Protein AF-A0A7L6B0I6-F1 (afdb_monomer)

InterPro domains:
  IPR004830 Leucine rich repeat variant [PF01816] (71-96)
  IPR011989 Armadillo-like helical [G3DSA:1.25.10.10] (12-211)
  IPR016024 Armadillo-type fold [SSF48371] (30-156)
  IPR016024 Armadillo-type fold [SSF48371] (142-260)

pLDDT: mean 89.31, std 18.91, range [30.77, 98.81]

Structure (mmCIF, N/CA/C/O backbone):
data_AF-A0A7L6B0I6-F1
#
_entry.id   AF-A0A7L6B0I6-F1
#
loop_
_atom_site.group_PDB
_atom_site.id
_atom_site.type_symbol
_atom_site.label_atom_id
_atom_site.label_alt_id
_atom_site.label_comp_id
_atom_site.label_asym_id
_atom_site.label_entity_id
_atom_site.label_seq_id
_atom_site.pdbx_PDB_ins_code
_atom_site.Cartn_x
_atom_site.Cartn_y
_atom_site.Cartn_z
_atom_site.occupancy
_atom_site.B_iso_or_equiv
_atom_site.auth_seq_id
_atom_site.auth_comp_id
_atom_site.auth_asym_id
_atom_site.auth_atom_id
_atom_site.pdbx_PDB_model_num
ATOM 1 N N . MET A 1 1 ? 55.784 -50.458 -36.461 1.00 37.88 1 MET A N 1
ATOM 2 C CA . MET A 1 1 ? 55.529 -49.708 -35.207 1.00 37.88 1 MET A CA 1
ATOM 3 C C . MET A 1 1 ? 55.253 -48.257 -35.574 1.00 37.88 1 MET A C 1
ATOM 5 O O . MET A 1 1 ? 56.065 -47.703 -36.286 1.00 37.88 1 MET A O 1
ATOM 9 N N . GLY A 1 2 ? 54.169 -47.585 -35.211 1.00 38.38 2 GLY A N 1
ATOM 10 C CA . GLY A 1 2 ? 53.008 -47.947 -34.414 1.00 38.38 2 GLY A CA 1
ATOM 11 C C . GLY A 1 2 ? 51.894 -46.934 -34.705 1.00 38.38 2 GLY A C 1
ATOM 12 O O . GLY A 1 2 ? 52.150 -45.748 -34.886 1.00 38.38 2 GLY A O 1
ATOM 13 N N . LYS A 1 3 ? 50.664 -47.442 -34.793 1.00 38.16 3 LYS A N 1
ATOM 14 C CA . LYS A 1 3 ? 49.425 -46.669 -34.883 1.00 38.16 3 LYS A CA 1
ATOM 15 C C . LYS A 1 3 ? 49.184 -45.928 -33.565 1.00 38.16 3 LYS A C 1
ATOM 17 O O . LYS A 1 3 ? 49.328 -46.543 -32.510 1.00 38.16 3 LYS A O 1
ATOM 22 N N . ARG A 1 4 ? 48.676 -44.696 -33.624 1.00 36.09 4 ARG A N 1
ATOM 23 C CA . ARG A 1 4 ? 47.705 -44.197 -32.639 1.00 36.09 4 ARG A CA 1
ATOM 24 C C . ARG A 1 4 ? 46.578 -43.459 -33.356 1.00 36.09 4 ARG A C 1
ATOM 26 O O . ARG A 1 4 ? 46.774 -42.400 -33.937 1.00 36.09 4 ARG A O 1
ATOM 33 N N . GLN A 1 5 ? 45.429 -44.127 -33.351 1.00 35.56 5 GLN A N 1
ATOM 34 C CA . GLN A 1 5 ? 44.094 -43.583 -33.560 1.00 35.56 5 GLN A CA 1
ATOM 35 C C . GLN A 1 5 ? 43.634 -42.825 -32.310 1.00 35.56 5 GLN A C 1
ATOM 37 O O . GLN A 1 5 ? 44.077 -43.140 -31.204 1.00 35.56 5 GLN A O 1
ATOM 42 N N . GLY A 1 6 ? 42.639 -41.961 -32.512 1.00 32.47 6 GLY A N 1
ATOM 43 C CA . GLY A 1 6 ? 41.739 -41.452 -31.480 1.00 32.47 6 GLY A CA 1
ATOM 44 C C . GLY A 1 6 ? 42.053 -40.006 -31.100 1.00 32.47 6 GLY A C 1
ATOM 45 O O . GLY A 1 6 ? 43.210 -39.665 -30.914 1.00 32.47 6 GLY A O 1
ATOM 46 N N . VAL A 1 7 ? 41.100 -39.095 -30.967 1.00 34.91 7 VAL A N 1
ATOM 47 C CA . VAL A 1 7 ? 39.637 -39.179 -30.937 1.00 34.91 7 VAL A CA 1
ATOM 48 C C . VAL A 1 7 ? 39.153 -37.795 -31.373 1.00 34.91 7 VAL A C 1
ATOM 50 O O . VAL A 1 7 ? 39.783 -36.792 -31.042 1.00 34.91 7 VAL A O 1
ATOM 53 N N . GLY A 1 8 ? 38.088 -37.743 -32.171 1.00 42.72 8 GLY A N 1
ATOM 54 C CA . GLY A 1 8 ? 37.431 -36.482 -32.478 1.00 42.72 8 GLY A CA 1
ATOM 55 C C . GLY A 1 8 ? 36.763 -35.939 -31.225 1.00 42.72 8 GLY A C 1
ATOM 56 O O . GLY A 1 8 ? 35.966 -36.646 -30.623 1.00 42.72 8 GLY A O 1
ATOM 57 N N . ASP A 1 9 ? 37.051 -34.690 -30.885 1.00 32.38 9 ASP A N 1
ATOM 58 C CA . ASP A 1 9 ? 36.141 -33.892 -30.080 1.00 32.38 9 ASP A CA 1
ATOM 59 C C . ASP A 1 9 ? 35.633 -32.761 -30.958 1.00 32.38 9 ASP A C 1
ATOM 61 O O . ASP A 1 9 ? 36.344 -31.819 -31.320 1.00 32.38 9 ASP A O 1
ATOM 65 N N . GLY A 1 10 ? 34.375 -32.927 -31.361 1.00 35.22 10 GLY A N 1
ATOM 66 C CA . GLY A 1 10 ? 33.574 -31.880 -31.951 1.00 35.22 10 GLY A CA 1
ATOM 67 C C . GLY A 1 10 ? 33.401 -30.767 -30.931 1.00 35.22 10 GLY A C 1
ATOM 68 O O . GLY A 1 10 ? 32.434 -30.749 -30.178 1.00 35.22 10 GLY A O 1
ATOM 69 N N . SER A 1 11 ? 34.314 -29.800 -30.960 1.00 37.03 11 SER A N 1
ATOM 70 C CA . SER A 1 11 ? 34.019 -28.433 -30.544 1.00 37.03 11 SER A CA 1
ATOM 71 C C . SER A 1 11 ? 33.071 -27.843 -31.586 1.00 37.03 11 SER A C 1
ATOM 73 O O . SER A 1 11 ? 33.457 -27.104 -32.493 1.00 37.03 11 SER A O 1
ATOM 75 N N . ALA A 1 12 ? 31.812 -28.274 -31.513 1.00 36.66 12 ALA A N 1
ATOM 76 C CA . ALA A 1 12 ? 30.713 -27.588 -32.151 1.00 36.66 12 ALA A CA 1
ATOM 77 C C . ALA A 1 12 ? 30.638 -26.214 -31.488 1.00 36.66 12 ALA A C 1
ATOM 79 O O . ALA A 1 12 ? 30.149 -26.071 -30.368 1.00 36.66 12 ALA A O 1
ATOM 80 N N . ALA A 1 13 ? 31.197 -25.219 -32.174 1.00 38.31 13 ALA A N 1
ATOM 81 C CA . ALA A 1 13 ? 30.956 -23.819 -31.905 1.00 38.31 13 ALA A CA 1
ATOM 82 C C . ALA A 1 13 ? 29.454 -23.638 -31.661 1.00 38.31 13 ALA A C 1
ATOM 84 O O . ALA A 1 13 ? 28.641 -23.885 -32.554 1.00 38.31 13 ALA A O 1
ATOM 85 N N . ALA A 1 14 ? 29.095 -23.274 -30.429 1.00 43.41 14 ALA A N 1
ATOM 86 C CA . ALA A 1 14 ? 27.737 -22.912 -30.077 1.00 43.41 14 ALA A CA 1
ATOM 87 C C . ALA A 1 14 ? 27.341 -21.741 -30.978 1.00 43.41 14 ALA A C 1
ATOM 89 O O . ALA A 1 14 ? 27.812 -20.616 -30.817 1.00 43.41 14 ALA A O 1
ATOM 90 N N . THR A 1 15 ? 26.531 -22.035 -31.986 1.00 44.12 15 THR A N 1
ATOM 91 C CA . THR A 1 15 ? 25.961 -21.059 -32.902 1.00 44.12 15 THR A CA 1
ATOM 92 C C . THR A 1 15 ? 25.130 -20.080 -32.080 1.00 44.12 15 THR A C 1
ATOM 94 O O . THR A 1 15 ? 24.001 -20.384 -31.695 1.00 44.12 15 THR A O 1
ATOM 97 N N . GLY A 1 16 ? 25.698 -18.907 -31.798 1.00 54.03 16 GLY A N 1
ATOM 98 C CA . GLY A 1 16 ? 25.085 -17.806 -31.045 1.00 54.03 16 GLY A CA 1
ATOM 99 C C . GLY A 1 16 ? 23.878 -17.146 -31.725 1.00 54.03 16 GLY A C 1
ATOM 100 O O . GLY A 1 16 ? 23.514 -16.035 -31.361 1.00 54.03 16 GLY A O 1
ATOM 101 N N . ASP A 1 17 ? 23.257 -17.819 -32.694 1.00 62.72 17 ASP A N 1
ATOM 102 C CA . ASP A 1 17 ? 22.136 -17.322 -33.501 1.00 62.72 17 ASP A CA 1
ATOM 103 C C . ASP A 1 17 ? 20.765 -17.829 -32.997 1.00 62.72 17 ASP A C 1
ATOM 105 O O . ASP A 1 17 ? 19.697 -17.446 -33.479 1.00 62.72 17 ASP A O 1
ATOM 109 N N . GLY A 1 18 ? 20.771 -18.691 -31.975 1.00 86.88 18 GLY A N 1
ATOM 110 C CA . GLY A 1 18 ? 19.569 -19.127 -31.267 1.00 86.88 18 GLY A CA 1
ATOM 111 C C . GLY A 1 18 ? 19.069 -18.093 -30.253 1.00 86.88 18 GLY A C 1
ATOM 112 O O . GLY A 1 18 ? 19.819 -17.237 -29.781 1.00 86.88 18 GLY A O 1
ATOM 113 N N . VAL A 1 19 ? 17.796 -18.211 -29.858 1.00 91.75 19 VAL A N 1
ATOM 114 C CA . VAL A 1 19 ? 17.199 -17.377 -28.794 1.00 91.75 19 VAL A CA 1
ATOM 115 C C . VAL A 1 19 ? 18.026 -17.451 -27.503 1.00 91.75 19 VAL A C 1
ATOM 117 O O . VAL A 1 19 ? 18.208 -16.430 -26.846 1.00 91.75 19 VAL A O 1
ATOM 120 N N . ASP A 1 20 ? 18.586 -18.618 -27.180 1.00 93.56 20 ASP A N 1
ATOM 121 C CA . ASP A 1 20 ? 19.416 -18.820 -25.986 1.00 93.56 20 ASP A CA 1
ATOM 122 C C . ASP A 1 20 ? 20.733 -18.033 -26.032 1.00 93.56 20 ASP A C 1
ATOM 124 O O . ASP A 1 20 ? 21.140 -17.461 -25.02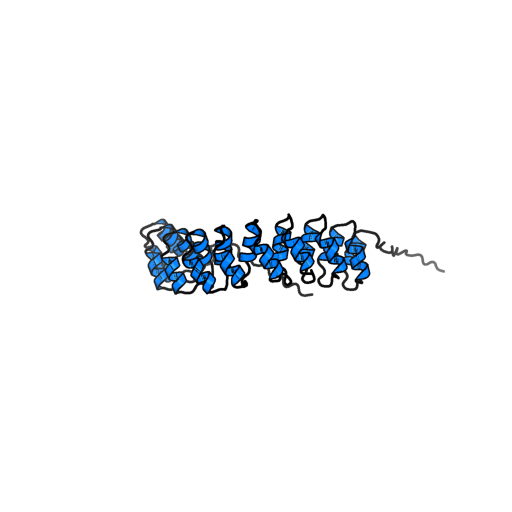2 1.00 93.56 20 ASP A O 1
ATOM 128 N N . GLY A 1 21 ? 21.369 -17.935 -27.205 1.00 94.94 21 GLY A N 1
ATOM 129 C CA . GLY A 1 21 ? 22.591 -17.147 -27.392 1.00 94.94 21 GLY A CA 1
ATOM 130 C C . GLY A 1 21 ? 22.332 -15.650 -27.221 1.00 94.94 21 GLY A C 1
ATOM 131 O O . GLY A 1 21 ? 23.039 -14.972 -26.475 1.00 94.94 21 GLY A O 1
ATOM 132 N N . ARG A 1 22 ? 21.254 -15.143 -27.830 1.00 96.19 22 ARG A N 1
ATOM 133 C CA . ARG A 1 22 ? 20.839 -13.738 -27.675 1.00 96.19 22 ARG A CA 1
ATOM 134 C C . ARG A 1 22 ? 20.376 -13.419 -26.254 1.00 96.19 22 ARG A C 1
ATOM 136 O O . ARG A 1 22 ? 20.644 -12.332 -25.748 1.00 96.19 22 ARG A O 1
ATOM 143 N N . LEU A 1 23 ? 19.739 -14.372 -25.572 1.00 96.62 23 LEU A N 1
ATOM 144 C CA . LEU A 1 23 ? 19.376 -14.241 -24.161 1.00 96.62 23 LEU A CA 1
ATOM 145 C C . LEU A 1 23 ? 20.610 -14.201 -23.253 1.00 96.62 23 LEU A C 1
ATOM 147 O O . LEU A 1 23 ? 20.644 -13.400 -22.318 1.00 96.62 23 LEU A O 1
ATOM 151 N N . ALA A 1 24 ? 21.614 -15.042 -23.514 1.00 96.44 24 ALA A N 1
ATOM 152 C CA . ALA A 1 24 ? 22.882 -15.005 -22.794 1.00 96.44 24 ALA A CA 1
ATOM 153 C C . ALA A 1 24 ? 23.564 -13.641 -22.975 1.00 96.44 24 ALA A C 1
ATOM 155 O O . ALA A 1 24 ? 23.935 -13.015 -21.985 1.00 96.44 24 ALA A O 1
ATOM 156 N N . LEU A 1 25 ? 23.600 -13.127 -24.208 1.00 96.31 25 LEU A N 1
ATOM 157 C CA . LEU A 1 25 ? 24.141 -11.803 -24.518 1.00 96.31 25 LEU A CA 1
ATOM 158 C C . LEU A 1 25 ? 23.374 -10.679 -23.804 1.00 96.31 25 LEU A C 1
ATOM 160 O O . LEU A 1 25 ? 23.981 -9.790 -23.218 1.00 96.31 25 LEU A O 1
ATOM 164 N N . ALA A 1 26 ? 22.040 -10.734 -23.759 1.00 96.50 26 ALA A N 1
ATOM 165 C CA . ALA A 1 26 ? 21.243 -9.753 -23.017 1.00 96.50 26 ALA A CA 1
ATOM 166 C C . ALA A 1 26 ? 21.546 -9.756 -21.504 1.00 96.50 26 ALA A C 1
ATOM 168 O O . ALA A 1 26 ? 21.421 -8.726 -20.842 1.00 96.50 26 ALA A O 1
ATOM 169 N N . ARG A 1 27 ? 21.936 -10.901 -20.936 1.00 96.12 27 ARG A N 1
ATOM 170 C CA . ARG A 1 27 ? 22.235 -11.047 -19.501 1.00 96.12 27 ARG A CA 1
ATOM 171 C C . ARG A 1 27 ? 23.687 -10.758 -19.142 1.00 96.12 27 ARG A C 1
ATOM 173 O O . ARG A 1 27 ? 23.949 -10.456 -17.984 1.00 96.12 27 ARG A O 1
ATOM 180 N N . ASP A 1 28 ? 24.602 -10.840 -20.100 1.00 96.31 28 ASP A N 1
ATOM 181 C CA . ASP A 1 28 ? 26.031 -10.651 -19.868 1.00 96.31 28 ASP A CA 1
ATOM 182 C C . ASP A 1 28 ? 26.350 -9.184 -19.506 1.00 96.31 28 ASP A C 1
ATOM 184 O O . ASP A 1 28 ? 26.075 -8.280 -20.305 1.00 96.31 28 ASP A O 1
ATOM 188 N N . PRO A 1 29 ? 26.906 -8.897 -18.312 1.00 94.88 29 PRO A N 1
ATOM 189 C CA . PRO A 1 29 ? 27.313 -7.552 -17.912 1.00 94.88 29 PRO A CA 1
ATOM 190 C C . PRO A 1 29 ? 28.297 -6.878 -18.878 1.00 94.88 29 PRO A C 1
ATOM 192 O O . PRO A 1 29 ? 28.284 -5.655 -18.974 1.00 94.88 29 PRO A O 1
ATOM 195 N N . ALA A 1 30 ? 29.108 -7.648 -19.611 1.00 95.75 30 ALA A N 1
ATOM 196 C CA . ALA A 1 30 ? 30.091 -7.130 -20.563 1.00 95.75 30 ALA A CA 1
ATOM 197 C C . ALA A 1 30 ? 29.485 -6.702 -21.915 1.00 95.75 30 ALA A C 1
ATOM 199 O O . ALA A 1 30 ? 30.183 -6.115 -22.747 1.00 95.75 30 ALA A O 1
ATOM 200 N N . THR A 1 31 ? 28.199 -6.975 -22.154 1.00 95.94 31 THR A N 1
ATOM 201 C CA . THR A 1 31 ? 27.524 -6.619 -23.406 1.00 95.94 31 THR A CA 1
ATOM 202 C C . THR A 1 31 ? 27.458 -5.112 -23.604 1.00 95.94 31 THR A C 1
ATOM 204 O O . THR A 1 31 ? 27.002 -4.360 -22.744 1.00 95.94 31 THR A O 1
ATOM 207 N N . THR A 1 32 ? 27.874 -4.663 -24.788 1.00 97.12 32 THR A N 1
ATOM 208 C CA . THR A 1 32 ? 27.917 -3.236 -25.113 1.00 97.12 32 THR A CA 1
ATOM 209 C C . THR A 1 32 ? 26.519 -2.616 -25.182 1.00 97.12 32 THR A C 1
ATOM 211 O O . THR A 1 32 ? 25.542 -3.270 -25.553 1.00 97.12 32 THR A O 1
ATOM 214 N N . HIS A 1 33 ? 26.422 -1.310 -24.915 1.00 96.31 33 HIS A N 1
ATOM 215 C CA . HIS A 1 33 ? 25.158 -0.583 -25.048 1.00 96.31 33 HIS A CA 1
ATOM 216 C C . HIS A 1 33 ? 24.555 -0.667 -26.457 1.00 96.31 33 HIS A C 1
ATOM 218 O O . HIS A 1 33 ? 23.337 -0.767 -26.565 1.00 96.31 33 HIS A O 1
ATOM 224 N N . LEU A 1 34 ? 25.375 -0.657 -27.517 1.00 96.75 34 LEU A N 1
ATOM 225 C CA . LEU A 1 34 ? 24.893 -0.801 -28.898 1.00 96.75 34 LEU A CA 1
ATOM 226 C C . LEU A 1 34 ? 24.197 -2.150 -29.095 1.00 96.75 34 LEU A C 1
ATOM 228 O O . LEU A 1 34 ? 23.061 -2.196 -29.550 1.00 96.75 34 LEU A O 1
ATOM 232 N N . THR A 1 35 ? 24.822 -3.232 -28.633 1.00 96.94 35 THR A N 1
ATOM 233 C CA . THR A 1 35 ? 24.223 -4.568 -28.682 1.00 96.94 35 THR A CA 1
ATOM 234 C C . THR A 1 35 ? 22.929 -4.650 -27.866 1.00 96.94 35 THR A C 1
ATOM 236 O O . THR A 1 35 ? 21.965 -5.266 -28.309 1.00 96.94 35 THR A O 1
ATOM 239 N N . LEU A 1 36 ? 22.855 -4.008 -26.694 1.00 97.25 36 LEU A N 1
ATOM 240 C CA . LEU A 1 36 ? 21.613 -3.952 -25.909 1.00 97.25 36 LEU A CA 1
ATOM 241 C C . LEU A 1 36 ? 20.497 -3.172 -26.619 1.00 97.25 36 LEU A C 1
ATOM 243 O O . LEU A 1 36 ? 19.328 -3.527 -26.478 1.00 97.25 36 LEU A O 1
ATOM 247 N N . ILE A 1 37 ? 20.841 -2.121 -27.369 1.00 97.94 37 ILE A N 1
ATOM 248 C CA . ILE A 1 37 ? 19.883 -1.366 -28.188 1.00 97.94 37 ILE A CA 1
ATOM 249 C C . ILE A 1 37 ? 19.325 -2.258 -29.301 1.00 97.94 37 ILE A C 1
ATOM 251 O O . ILE A 1 37 ? 18.110 -2.281 -29.488 1.00 97.94 37 ILE A O 1
ATOM 255 N N . ASP A 1 38 ? 20.170 -3.045 -29.968 1.00 97.19 38 ASP A N 1
ATOM 256 C CA . ASP A 1 38 ? 19.726 -3.986 -31.002 1.00 97.19 38 ASP A CA 1
ATOM 257 C C . ASP A 1 38 ? 18.838 -5.097 -30.411 1.00 97.19 38 ASP A C 1
ATOM 259 O O . ASP A 1 38 ? 17.751 -5.382 -30.918 1.00 97.19 38 ASP A O 1
ATOM 263 N N . LEU A 1 39 ? 19.240 -5.674 -29.272 1.00 97.38 39 LEU A N 1
ATOM 264 C CA . LEU A 1 39 ? 18.475 -6.711 -28.566 1.00 97.38 39 LEU A CA 1
ATOM 265 C C . LEU A 1 39 ? 17.138 -6.202 -28.000 1.00 97.38 39 LEU A C 1
ATOM 267 O O . LEU A 1 39 ? 16.229 -6.996 -27.753 1.00 97.38 39 LEU A O 1
ATOM 271 N N . ALA A 1 40 ? 16.966 -4.890 -27.818 1.00 97.62 40 ALA A N 1
ATOM 272 C CA . ALA A 1 40 ? 15.676 -4.311 -27.441 1.00 97.62 40 ALA A CA 1
ATOM 273 C C . ALA A 1 40 ? 14.615 -4.445 -28.551 1.00 97.62 40 ALA A C 1
ATOM 275 O O . ALA A 1 40 ? 13.424 -4.329 -28.273 1.00 97.62 40 ALA A O 1
ATOM 276 N N . ALA A 1 41 ? 15.020 -4.720 -29.794 1.00 97.50 41 ALA A N 1
ATOM 277 C CA . ALA A 1 41 ? 14.124 -5.014 -30.910 1.00 97.50 41 ALA A CA 1
ATOM 278 C C . ALA A 1 41 ? 13.999 -6.523 -31.206 1.00 97.50 41 ALA A C 1
ATOM 280 O O . ALA A 1 41 ? 13.386 -6.897 -32.207 1.00 97.50 41 ALA A O 1
ATOM 281 N N . ASP A 1 42 ? 14.557 -7.397 -30.357 1.00 97.94 42 ASP A N 1
ATOM 282 C CA . ASP A 1 42 ? 14.577 -8.845 -30.595 1.00 97.94 42 ASP A CA 1
ATOM 283 C C . ASP A 1 42 ? 13.157 -9.424 -30.756 1.00 97.94 42 ASP A C 1
ATOM 285 O O . ASP A 1 42 ? 12.261 -9.064 -29.985 1.00 97.94 42 ASP A O 1
ATOM 289 N N . PRO A 1 43 ? 12.912 -10.362 -31.692 1.00 96.75 43 PRO A N 1
ATOM 290 C CA . PRO A 1 43 ? 11.605 -11.006 -31.836 1.00 96.75 43 PRO A CA 1
ATOM 291 C C . PRO A 1 43 ? 11.110 -11.706 -30.557 1.00 96.75 43 PRO A C 1
ATOM 293 O O . PRO A 1 43 ? 9.906 -11.752 -30.294 1.00 96.75 43 PRO A O 1
ATOM 296 N N . SER A 1 44 ? 12.021 -12.222 -29.729 1.00 97.62 44 SER A N 1
ATOM 297 C CA . SER A 1 44 ? 11.709 -12.915 -28.481 1.00 97.62 44 SER A CA 1
ATOM 298 C C . SER A 1 44 ? 11.462 -11.940 -27.332 1.00 97.62 44 SER A C 1
ATOM 300 O O . SER A 1 44 ? 12.364 -11.236 -26.871 1.00 97.62 44 SER A O 1
ATOM 302 N N . ALA A 1 45 ? 10.251 -11.978 -26.769 1.00 98.12 45 ALA A N 1
ATOM 303 C CA . ALA A 1 45 ? 9.906 -11.205 -25.574 1.00 98.12 45 ALA A CA 1
ATOM 304 C C . ALA A 1 45 ? 10.804 -11.539 -24.369 1.00 98.12 45 ALA A C 1
ATOM 306 O O . ALA A 1 45 ? 11.047 -10.681 -23.524 1.00 98.12 45 ALA A O 1
ATOM 307 N N . VAL A 1 46 ? 11.345 -12.763 -24.295 1.00 98.12 46 VAL A N 1
ATOM 308 C CA . VAL A 1 46 ? 12.254 -13.176 -23.214 1.00 98.12 46 VAL A CA 1
ATOM 309 C C . VAL A 1 46 ? 13.588 -12.429 -23.299 1.00 98.12 46 VAL A C 1
ATOM 311 O O . VAL A 1 46 ? 14.105 -11.997 -22.269 1.00 98.12 46 VAL A O 1
ATOM 314 N N . VAL A 1 47 ? 14.112 -12.224 -24.512 1.00 98.25 47 VAL A N 1
ATOM 315 C CA . VAL A 1 47 ? 15.345 -11.456 -24.750 1.00 98.25 47 VAL A CA 1
ATOM 316 C C . VAL A 1 47 ? 15.106 -9.977 -24.452 1.00 98.25 47 VAL A C 1
ATOM 318 O O . VAL A 1 47 ? 15.833 -9.388 -23.653 1.00 98.25 47 VAL A O 1
ATOM 321 N N . ARG A 1 48 ? 14.023 -9.395 -24.986 1.00 98.62 48 ARG A N 1
ATOM 322 C CA . ARG A 1 48 ? 13.654 -7.994 -24.717 1.00 98.62 48 ARG A CA 1
ATOM 323 C C . ARG A 1 48 ? 13.433 -7.722 -23.228 1.00 98.62 48 ARG A C 1
ATOM 325 O O . ARG A 1 48 ? 13.900 -6.714 -22.700 1.00 98.62 48 ARG A O 1
ATOM 332 N N . LYS A 1 49 ? 12.777 -8.647 -22.517 1.00 98.62 49 LYS A N 1
ATOM 333 C CA . LYS A 1 49 ? 12.613 -8.578 -21.059 1.00 98.62 49 LYS A CA 1
ATOM 334 C C . LYS A 1 49 ? 13.963 -8.615 -20.348 1.00 98.62 49 LYS A C 1
ATOM 336 O O . LYS A 1 49 ? 14.151 -7.845 -19.414 1.00 98.62 49 LYS A O 1
ATOM 341 N N . ALA A 1 50 ? 14.892 -9.473 -20.777 1.00 98.31 50 ALA A N 1
ATOM 342 C CA . ALA A 1 50 ? 16.226 -9.537 -20.186 1.00 98.31 50 A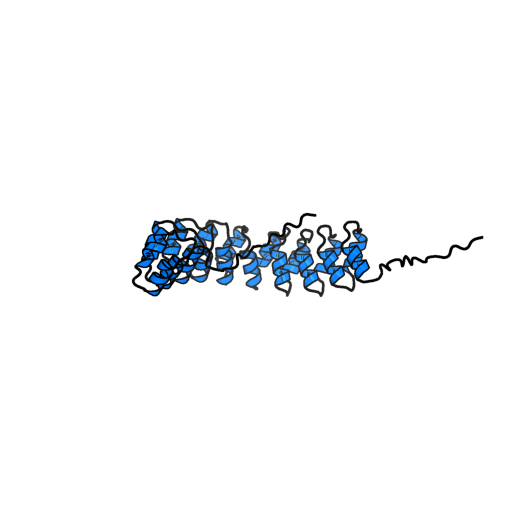LA A CA 1
ATOM 343 C C . ALA A 1 50 ? 1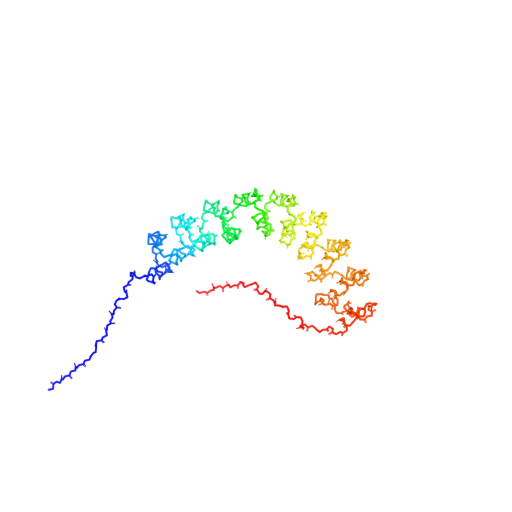6.964 -8.195 -20.314 1.00 98.31 50 ALA A C 1
ATOM 345 O O . ALA A 1 50 ? 17.488 -7.712 -19.314 1.00 98.31 50 ALA A O 1
ATOM 346 N N . VAL A 1 51 ? 16.901 -7.543 -21.483 1.00 98.31 51 VAL A N 1
ATOM 347 C CA . VAL A 1 51 ? 17.419 -6.174 -21.668 1.00 98.31 51 VAL A CA 1
ATOM 348 C C . VAL A 1 51 ? 16.732 -5.194 -20.710 1.00 98.31 51 VAL A C 1
ATOM 350 O O . VAL A 1 51 ? 17.410 -4.460 -19.996 1.00 98.31 51 VAL A O 1
ATOM 353 N N . ALA A 1 52 ? 15.397 -5.216 -20.629 1.00 98.31 52 ALA A N 1
ATOM 354 C CA . ALA A 1 52 ? 14.630 -4.332 -19.747 1.00 98.31 52 ALA A CA 1
ATOM 355 C C . ALA A 1 52 ? 14.939 -4.519 -18.252 1.00 98.31 52 ALA A C 1
ATOM 357 O O . ALA A 1 52 ? 14.791 -3.571 -17.488 1.00 98.31 52 ALA A O 1
ATOM 358 N N . THR A 1 53 ? 15.357 -5.711 -17.816 1.00 98.00 53 THR A N 1
ATOM 359 C CA . THR A 1 53 ? 15.703 -5.976 -16.408 1.00 98.00 53 THR A CA 1
ATOM 360 C C . THR A 1 53 ? 17.090 -5.489 -15.997 1.00 98.00 53 THR A C 1
ATOM 362 O O . THR A 1 53 ? 17.393 -5.472 -14.806 1.00 98.00 53 THR A O 1
ATOM 365 N N . ARG A 1 54 ? 17.940 -5.096 -16.948 1.00 96.94 54 ARG A N 1
ATOM 366 C CA . ARG A 1 54 ? 19.301 -4.657 -16.645 1.00 96.94 54 ARG A CA 1
ATOM 367 C C . ARG A 1 54 ? 19.330 -3.260 -16.038 1.00 96.94 54 ARG A C 1
ATOM 369 O O . ARG A 1 54 ? 18.889 -2.302 -16.668 1.00 96.94 54 ARG A O 1
ATOM 376 N N . THR A 1 55 ? 19.928 -3.107 -14.864 1.00 95.81 55 THR A N 1
ATOM 377 C CA . THR A 1 55 ? 20.048 -1.801 -14.195 1.00 95.81 55 THR A CA 1
ATOM 378 C C . THR A 1 55 ? 20.942 -0.814 -14.949 1.00 95.81 55 THR A C 1
ATOM 380 O O . THR A 1 55 ? 20.799 0.386 -14.765 1.00 95.81 55 THR A O 1
ATOM 383 N N . ASP A 1 56 ? 21.829 -1.287 -15.823 1.00 95.44 56 ASP A N 1
ATOM 384 C CA . ASP A 1 56 ? 22.685 -0.481 -16.704 1.00 95.44 56 ASP A CA 1
ATOM 385 C C . ASP A 1 56 ? 22.122 -0.341 -18.135 1.00 95.44 56 ASP A C 1
ATOM 387 O O . ASP A 1 56 ? 22.818 0.130 -19.038 1.00 95.44 56 ASP A O 1
ATOM 391 N N . ALA A 1 57 ? 20.864 -0.744 -18.375 1.00 96.12 57 ALA A N 1
ATOM 392 C CA . ALA A 1 57 ? 20.239 -0.613 -19.688 1.00 96.12 57 ALA A CA 1
ATOM 393 C C . ALA A 1 57 ? 20.241 0.856 -20.152 1.00 96.12 57 ALA A C 1
ATOM 395 O O . ALA A 1 57 ? 19.743 1.733 -19.437 1.00 96.12 57 ALA A O 1
ATOM 396 N N . PRO A 1 58 ? 20.731 1.152 -21.370 1.00 96.00 58 PRO A N 1
ATOM 397 C CA . PRO A 1 58 ? 20.740 2.516 -21.869 1.00 96.00 58 PRO A CA 1
ATOM 398 C C . PRO A 1 58 ? 19.306 2.995 -22.122 1.00 96.00 58 PRO A C 1
ATOM 400 O O . PRO A 1 58 ? 18.452 2.247 -22.606 1.00 96.00 58 PRO A O 1
ATOM 403 N N . ALA A 1 59 ? 19.038 4.282 -21.885 1.00 95.06 59 ALA A N 1
ATOM 404 C CA . ALA A 1 59 ? 17.707 4.867 -22.086 1.00 95.06 59 ALA A CA 1
ATOM 405 C C . ALA A 1 59 ? 17.157 4.656 -23.514 1.00 95.06 59 ALA A C 1
ATOM 407 O O . ALA A 1 59 ? 15.945 4.533 -23.706 1.00 95.06 59 ALA A O 1
ATOM 408 N N . GLN A 1 60 ? 18.047 4.579 -24.513 1.00 96.75 60 GLN A N 1
ATOM 409 C CA . GLN A 1 60 ? 17.702 4.288 -25.908 1.00 96.75 60 GLN A CA 1
ATOM 410 C C . GLN A 1 60 ? 17.119 2.878 -26.096 1.00 96.75 60 GLN A C 1
ATOM 412 O O . GLN A 1 60 ? 16.205 2.728 -26.900 1.00 96.75 60 GLN A O 1
ATOM 417 N N . ALA A 1 61 ? 17.569 1.888 -25.315 1.00 97.62 61 ALA A N 1
ATOM 418 C CA . ALA A 1 61 ? 17.000 0.540 -25.304 1.00 97.62 61 ALA A CA 1
ATOM 419 C C . ALA A 1 61 ? 15.665 0.496 -24.539 1.00 97.62 61 ALA A C 1
ATOM 421 O O . ALA A 1 61 ? 14.705 -0.111 -25.000 1.00 97.62 61 ALA A O 1
ATOM 422 N N . LEU A 1 62 ? 15.548 1.194 -23.401 1.00 98.25 62 LEU 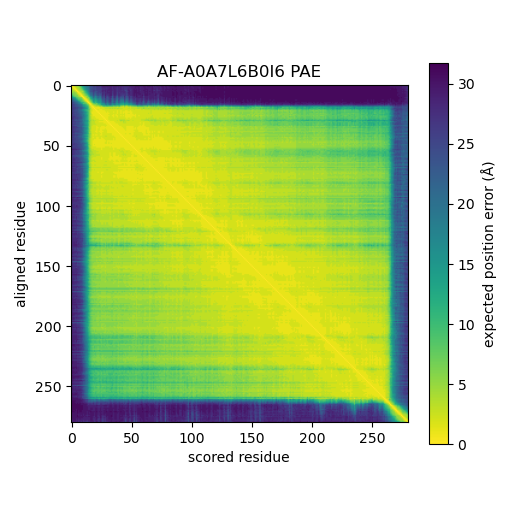A N 1
ATOM 423 C CA . LEU A 1 62 ? 14.322 1.176 -22.582 1.00 98.25 62 LEU A CA 1
ATOM 424 C C . LEU A 1 62 ? 13.134 1.911 -23.231 1.00 98.25 62 LEU A C 1
ATOM 426 O O . LEU A 1 62 ? 11.976 1.552 -23.016 1.00 98.25 62 LEU A O 1
ATOM 430 N N . ARG A 1 63 ? 13.390 2.951 -24.034 1.00 97.94 63 ARG A N 1
ATOM 431 C CA . ARG A 1 63 ? 12.349 3.779 -24.672 1.00 97.94 63 ARG A CA 1
ATOM 432 C C . ARG A 1 63 ? 11.379 3.007 -25.589 1.00 97.94 63 ARG A C 1
ATOM 434 O O . ARG A 1 63 ? 10.172 3.251 -25.459 1.00 97.94 63 ARG A O 1
ATOM 441 N N . PRO A 1 64 ? 11.824 2.150 -26.530 1.00 97.81 64 PRO A N 1
ATOM 442 C CA . PRO A 1 64 ? 10.912 1.312 -27.308 1.00 97.81 64 PRO A CA 1
ATOM 443 C C . PRO A 1 64 ? 10.232 0.247 -26.437 1.00 97.81 64 PRO A C 1
ATOM 445 O O . PRO A 1 64 ? 9.027 0.047 -26.576 1.00 97.81 64 PRO A O 1
ATOM 448 N N . LEU A 1 65 ? 10.946 -0.339 -25.471 1.00 98.50 65 LEU A N 1
ATOM 449 C CA . LEU A 1 65 ? 10.415 -1.376 -24.575 1.00 98.50 65 LEU A CA 1
ATOM 450 C C . LEU A 1 65 ? 9.294 -0.866 -23.650 1.00 98.50 65 LEU A C 1
ATOM 452 O O . LEU A 1 65 ? 8.387 -1.611 -23.295 1.00 98.50 65 LEU A O 1
ATOM 456 N N . ALA A 1 66 ? 9.267 0.429 -23.321 1.00 98.38 66 ALA A N 1
ATOM 457 C CA . ALA A 1 66 ? 8.136 1.053 -22.622 1.00 98.38 66 ALA A CA 1
ATOM 458 C C . ALA A 1 66 ? 6.815 1.032 -23.429 1.00 98.38 66 ALA A C 1
ATOM 460 O O . ALA A 1 66 ? 5.762 1.388 -22.904 1.00 98.38 66 ALA A O 1
ATOM 461 N N . ARG A 1 67 ? 6.859 0.675 -24.719 1.00 98.25 67 ARG A N 1
ATOM 462 C CA . ARG A 1 67 ? 5.698 0.498 -25.610 1.00 98.25 67 ARG A CA 1
ATOM 463 C C . ARG A 1 67 ? 5.577 -0.941 -26.117 1.00 98.25 67 ARG A C 1
ATOM 465 O O . ARG A 1 67 ? 4.859 -1.177 -27.085 1.00 98.25 67 ARG A O 1
ATOM 472 N N . ASP A 1 68 ? 6.301 -1.877 -25.508 1.00 98.62 68 ASP A N 1
ATOM 473 C CA . ASP A 1 68 ? 6.317 -3.267 -25.951 1.00 98.62 68 ASP A CA 1
ATOM 474 C C . ASP A 1 68 ? 4.910 -3.874 -25.944 1.00 98.62 68 ASP A C 1
ATOM 476 O O . ASP A 1 68 ? 4.086 -3.533 -25.096 1.00 98.62 68 ASP A O 1
ATOM 480 N N . HIS A 1 69 ? 4.622 -4.792 -26.861 1.00 97.38 69 HIS A N 1
ATOM 481 C CA . HIS A 1 69 ? 3.336 -5.488 -26.876 1.00 97.38 69 HIS A CA 1
ATOM 482 C C . HIS A 1 69 ? 3.212 -6.476 -25.705 1.00 97.38 69 HIS A C 1
ATOM 484 O O . HIS A 1 69 ? 2.112 -6.677 -25.187 1.00 97.38 69 HIS A O 1
ATOM 490 N N . ASP A 1 70 ? 4.326 -7.050 -25.238 1.00 98.38 70 ASP A N 1
ATOM 491 C CA . ASP A 1 70 ? 4.343 -7.968 -24.104 1.00 98.38 70 ASP A CA 1
ATOM 492 C C . ASP A 1 70 ? 4.295 -7.200 -22.774 1.00 98.38 70 ASP A C 1
ATOM 494 O O . ASP A 1 70 ? 5.159 -6.374 -22.459 1.00 98.38 70 ASP A O 1
ATOM 498 N N . ARG A 1 71 ? 3.282 -7.503 -21.953 1.00 98.44 71 ARG A N 1
ATOM 499 C CA . ARG A 1 71 ? 3.091 -6.844 -20.654 1.00 98.44 71 ARG A CA 1
ATOM 500 C C . ARG A 1 71 ? 4.284 -7.019 -19.709 1.00 98.44 71 ARG A C 1
ATOM 502 O O . ARG A 1 71 ? 4.581 -6.101 -18.956 1.00 98.44 71 ARG A O 1
ATOM 509 N N . HIS A 1 72 ? 4.976 -8.161 -19.738 1.00 98.50 72 HIS A N 1
ATOM 510 C CA . HIS A 1 72 ? 6.079 -8.452 -18.820 1.00 98.50 72 HIS A CA 1
ATOM 511 C C . HIS A 1 72 ? 7.336 -7.673 -19.187 1.00 98.50 72 HIS A C 1
ATOM 513 O O . HIS A 1 72 ? 8.161 -7.399 -18.317 1.00 98.50 72 HIS A O 1
ATOM 519 N N . VAL A 1 73 ? 7.497 -7.333 -20.468 1.00 98.75 73 VAL A N 1
ATOM 520 C CA . VAL A 1 73 ? 8.565 -6.441 -20.923 1.00 98.75 73 VAL A CA 1
ATOM 521 C C . VAL A 1 73 ? 8.287 -5.029 -20.412 1.00 98.75 73 VAL A C 1
ATOM 523 O O . VAL A 1 73 ? 9.152 -4.441 -19.768 1.00 98.75 73 VAL A O 1
ATOM 526 N N . ARG A 1 74 ? 7.061 -4.517 -20.594 1.00 98.81 74 ARG A N 1
ATOM 527 C CA . ARG A 1 74 ? 6.667 -3.199 -20.061 1.00 98.81 74 ARG A CA 1
ATOM 528 C C . ARG A 1 74 ? 6.780 -3.125 -18.537 1.00 98.81 74 ARG A C 1
ATOM 530 O O . ARG A 1 74 ? 7.284 -2.139 -18.008 1.00 98.81 74 ARG A O 1
ATOM 537 N N . GLU A 1 75 ? 6.375 -4.180 -17.835 1.00 98.69 75 GLU A N 1
ATOM 538 C CA . GLU A 1 75 ? 6.520 -4.314 -16.381 1.00 98.69 75 GLU A CA 1
ATOM 539 C C . GLU A 1 75 ? 7.998 -4.310 -15.953 1.00 98.69 75 GLU A C 1
ATOM 541 O O . GLU A 1 75 ? 8.352 -3.662 -14.970 1.00 98.69 75 GLU A O 1
ATOM 546 N N . ALA A 1 76 ? 8.879 -4.989 -16.699 1.00 98.56 76 ALA A N 1
ATOM 547 C CA . ALA A 1 76 ? 10.318 -4.966 -16.439 1.00 98.56 76 ALA A CA 1
ATOM 548 C C . ALA A 1 76 ? 10.907 -3.559 -16.616 1.00 98.56 76 ALA A C 1
ATOM 550 O O . ALA A 1 76 ? 11.659 -3.114 -15.752 1.00 98.56 76 ALA A O 1
ATOM 551 N N . VAL A 1 77 ? 10.504 -2.827 -17.662 1.00 98.69 77 VAL A N 1
ATOM 552 C CA . VAL A 1 77 ? 10.885 -1.415 -17.827 1.00 98.69 77 VAL A CA 1
ATOM 553 C C . VAL A 1 77 ? 10.363 -0.583 -16.656 1.00 98.69 77 VAL A C 1
ATOM 555 O O . VAL A 1 77 ? 11.117 0.183 -16.067 1.00 98.69 77 VAL A O 1
ATOM 558 N N . ALA A 1 78 ? 9.104 -0.758 -16.255 1.00 98.38 78 ALA A N 1
ATOM 559 C CA . ALA A 1 78 ? 8.522 -0.018 -15.138 1.00 98.38 78 ALA A CA 1
ATOM 560 C C . ALA A 1 78 ? 9.250 -0.259 -13.805 1.00 98.38 78 ALA A C 1
ATOM 562 O O . ALA A 1 78 ? 9.307 0.660 -12.999 1.00 98.38 78 ALA A O 1
ATOM 563 N N . ARG A 1 79 ? 9.841 -1.440 -13.571 1.00 98.06 79 ARG A N 1
ATOM 564 C CA . ARG A 1 79 ? 10.645 -1.724 -12.363 1.00 98.06 79 ARG A CA 1
ATOM 565 C C . ARG A 1 79 ? 12.094 -1.251 -12.439 1.00 98.06 79 ARG A C 1
ATOM 567 O O . ARG A 1 79 ? 12.759 -1.193 -11.409 1.00 98.06 79 ARG A O 1
ATOM 574 N N . ASN A 1 80 ? 12.608 -0.977 -13.633 1.00 98.00 80 ASN A N 1
ATOM 575 C CA . ASN A 1 80 ? 14.019 -0.667 -13.819 1.00 98.00 80 ASN A CA 1
ATOM 576 C C . ASN A 1 80 ? 14.359 0.728 -13.245 1.00 98.00 80 ASN A C 1
ATOM 578 O O . ASN A 1 80 ? 13.763 1.712 -13.692 1.00 98.00 80 ASN A O 1
ATOM 582 N N . PRO A 1 81 ? 15.315 0.851 -12.300 1.00 96.69 81 PRO A N 1
ATOM 583 C CA . PRO A 1 81 ? 15.709 2.140 -11.717 1.00 96.69 81 PRO A CA 1
ATOM 584 C C . PRO A 1 81 ? 16.262 3.154 -12.729 1.00 96.69 81 PRO A C 1
ATOM 586 O O . PRO A 1 81 ? 16.202 4.354 -12.487 1.00 96.69 81 PRO A O 1
ATOM 589 N N . SER A 1 82 ? 16.774 2.684 -13.870 1.00 95.94 82 SER A N 1
ATOM 590 C CA . SER A 1 82 ? 17.299 3.518 -14.961 1.00 95.94 82 SER A CA 1
ATOM 591 C C . SER A 1 82 ? 16.218 3.972 -15.949 1.00 95.94 82 SER A C 1
ATOM 593 O O . SER A 1 82 ? 16.508 4.649 -16.941 1.00 95.94 82 SER A O 1
ATOM 595 N N . THR A 1 83 ? 14.951 3.623 -15.706 1.00 98.19 83 THR A N 1
ATOM 596 C CA . THR A 1 83 ? 13.832 4.094 -16.522 1.00 98.19 83 THR A CA 1
ATOM 597 C C . THR A 1 83 ? 13.595 5.579 -16.299 1.00 98.19 83 THR A C 1
ATOM 599 O O . THR A 1 83 ? 13.342 6.040 -15.192 1.00 98.19 83 THR A O 1
ATOM 602 N N . SER A 1 84 ? 13.626 6.340 -17.392 1.00 96.94 84 SER A N 1
ATOM 603 C CA . SER A 1 84 ? 13.390 7.780 -17.345 1.00 96.94 84 SER A CA 1
ATOM 604 C C . SER A 1 84 ? 11.961 8.126 -16.919 1.00 96.94 84 SER A C 1
ATOM 606 O O . SER A 1 84 ? 11.002 7.431 -17.269 1.00 96.94 84 SER A O 1
ATOM 608 N N . VAL A 1 85 ? 11.804 9.287 -16.280 1.00 97.12 85 VAL A N 1
ATOM 609 C CA . VAL A 1 85 ? 10.498 9.864 -15.913 1.00 97.12 85 VAL A CA 1
ATOM 610 C C . VAL A 1 85 ? 9.545 9.913 -17.113 1.00 97.12 85 VAL A C 1
ATOM 612 O O . VAL A 1 85 ? 8.380 9.545 -17.004 1.00 97.12 85 VAL A O 1
ATOM 615 N N . GLY A 1 86 ? 10.036 10.264 -18.308 1.00 97.62 86 GLY A N 1
ATOM 616 C CA . GLY A 1 86 ? 9.216 10.285 -19.526 1.00 97.62 86 GLY A CA 1
ATOM 617 C C . GLY A 1 86 ? 8.660 8.913 -19.944 1.00 97.62 86 GLY A C 1
ATOM 618 O O . GLY A 1 86 ? 7.575 8.837 -20.527 1.00 97.62 86 GLY A O 1
ATOM 619 N N . ASN A 1 87 ? 9.370 7.822 -19.644 1.00 98.12 87 ASN A N 1
ATOM 620 C CA . ASN A 1 87 ? 8.855 6.466 -19.834 1.00 98.12 87 ASN A CA 1
ATOM 621 C C . ASN A 1 87 ? 7.883 6.082 -18.707 1.00 98.12 87 ASN A C 1
ATOM 623 O O . ASN A 1 87 ? 6.834 5.508 -19.001 1.00 98.12 87 ASN A O 1
ATOM 627 N N . LEU A 1 88 ? 8.162 6.461 -17.455 1.00 98.31 88 LEU A N 1
ATOM 628 C CA . LEU A 1 88 ? 7.245 6.239 -16.329 1.00 98.31 88 LEU A CA 1
ATOM 629 C C . LEU A 1 88 ? 5.907 6.967 -16.520 1.00 98.31 88 LEU A C 1
ATOM 631 O O . LEU A 1 88 ? 4.862 6.351 -16.351 1.00 98.31 88 LEU A O 1
ATOM 635 N N . LEU A 1 89 ? 5.900 8.215 -17.001 1.00 97.88 89 LEU A N 1
ATOM 636 C CA . LEU A 1 89 ? 4.680 8.973 -17.331 1.00 97.88 89 LEU A CA 1
ATOM 637 C C . LEU A 1 89 ? 3.811 8.309 -18.410 1.00 97.88 89 LEU A C 1
ATOM 639 O O . LEU A 1 89 ? 2.611 8.576 -18.504 1.00 97.88 89 LEU A O 1
ATOM 643 N N . ARG A 1 90 ? 4.403 7.449 -19.244 1.00 97.25 90 ARG A N 1
ATOM 644 C CA . ARG A 1 90 ? 3.652 6.595 -20.170 1.00 97.25 90 ARG A CA 1
ATOM 645 C C . ARG A 1 90 ? 3.127 5.355 -19.460 1.00 97.25 90 ARG A C 1
ATOM 647 O O . ARG A 1 90 ? 1.942 5.062 -19.569 1.00 97.25 90 ARG A O 1
ATOM 654 N N . LEU A 1 91 ? 3.999 4.646 -18.753 1.00 98.00 91 LEU A N 1
ATOM 655 C CA . LEU A 1 91 ? 3.686 3.369 -18.107 1.00 98.00 91 LEU A CA 1
ATOM 656 C C . LEU A 1 91 ? 2.705 3.524 -16.934 1.00 98.00 91 LEU A C 1
ATOM 658 O O . LEU A 1 91 ? 1.946 2.609 -16.638 1.00 98.00 91 LEU A O 1
ATOM 662 N N . VAL A 1 92 ? 2.634 4.697 -16.306 1.00 97.19 92 VAL A N 1
ATOM 663 C CA . VAL A 1 92 ? 1.645 4.991 -15.259 1.00 97.19 92 VAL A CA 1
ATOM 664 C C . VAL A 1 92 ? 0.211 4.957 -15.806 1.00 97.19 92 VAL A C 1
ATOM 666 O O . VAL A 1 92 ? -0.735 4.711 -15.065 1.00 97.19 92 VAL A O 1
ATOM 669 N N . LYS A 1 93 ? 0.050 5.145 -17.123 1.00 95.12 93 LYS A N 1
ATOM 670 C CA . LYS A 1 93 ? -1.221 5.069 -17.857 1.00 95.12 93 LYS A CA 1
ATOM 671 C C . LYS A 1 93 ? -1.398 3.730 -18.584 1.00 95.12 93 LYS A C 1
ATOM 673 O O . LYS A 1 93 ? -2.272 3.624 -19.442 1.00 95.12 93 LYS A O 1
ATOM 678 N N . ASP A 1 94 ? -0.556 2.733 -18.301 1.00 97.31 94 ASP A N 1
ATOM 679 C CA . ASP A 1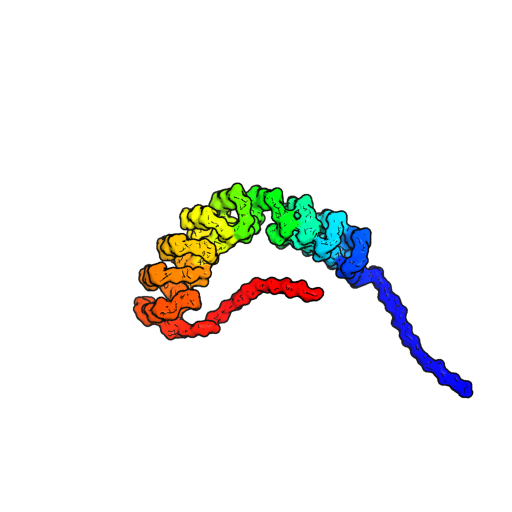 94 ? -0.643 1.419 -18.941 1.00 97.31 94 ASP A CA 1
ATOM 680 C C . ASP A 1 94 ? -1.988 0.753 -18.642 1.00 97.31 94 ASP A C 1
ATOM 682 O O . ASP A 1 94 ? -2.547 0.925 -17.559 1.00 97.31 94 ASP A O 1
ATOM 686 N N . ALA A 1 95 ? -2.498 -0.037 -19.587 1.00 94.00 95 ALA A N 1
ATOM 687 C CA . ALA A 1 95 ? -3.740 -0.780 -19.403 1.00 94.00 95 ALA A CA 1
ATOM 688 C C . ALA A 1 95 ? -3.606 -1.864 -18.317 1.00 94.00 95 ALA A C 1
ATOM 690 O O . ALA A 1 95 ? -4.569 -2.139 -17.597 1.00 94.00 95 ALA A O 1
ATOM 691 N N . ASP A 1 96 ? -2.413 -2.445 -18.156 1.00 95.56 96 ASP A N 1
ATOM 692 C CA . ASP A 1 96 ? -2.165 -3.513 -17.193 1.00 95.56 96 ASP A CA 1
ATOM 693 C C . ASP A 1 96 ? -1.841 -2.967 -15.793 1.00 95.56 96 ASP A C 1
ATOM 695 O O . ASP A 1 96 ? -0.941 -2.146 -15.595 1.00 95.56 96 ASP A O 1
ATOM 699 N N . ARG A 1 97 ? -2.571 -3.461 -14.787 1.00 91.94 97 ARG A N 1
ATOM 700 C CA . ARG A 1 97 ? -2.422 -3.024 -13.391 1.00 91.94 97 ARG A CA 1
ATOM 701 C C . ARG A 1 97 ? -1.051 -3.342 -12.788 1.00 91.94 97 ARG A C 1
ATOM 703 O O . ARG A 1 97 ? -0.592 -2.594 -11.931 1.00 91.94 97 ARG A O 1
ATOM 710 N N . TRP A 1 98 ? -0.388 -4.419 -13.212 1.00 94.31 98 TRP A N 1
ATOM 711 C CA . TRP A 1 98 ? 0.927 -4.802 -12.689 1.00 94.31 98 TRP A CA 1
ATOM 712 C C . TRP A 1 98 ? 2.029 -3.879 -13.198 1.00 94.31 98 TRP A C 1
ATOM 714 O O . TRP A 1 98 ? 2.967 -3.582 -12.459 1.00 94.31 98 TRP A O 1
ATOM 724 N N . VAL A 1 99 ? 1.876 -3.358 -14.418 1.00 97.75 99 VAL A N 1
ATOM 725 C CA . VAL A 1 99 ? 2.757 -2.315 -14.956 1.00 97.75 99 VAL A CA 1
ATOM 726 C C . VAL A 1 99 ? 2.584 -1.023 -14.158 1.00 97.75 99 VAL A C 1
ATOM 728 O O . VAL A 1 99 ? 3.575 -0.459 -13.700 1.00 97.75 99 VAL A O 1
ATOM 731 N N . ARG A 1 100 ? 1.338 -0.592 -13.906 1.00 95.50 100 ARG A N 1
ATOM 732 C CA . ARG A 1 100 ? 1.061 0.596 -13.074 1.00 95.50 100 ARG A CA 1
ATOM 733 C C . ARG A 1 100 ? 1.624 0.453 -11.653 1.00 95.50 100 ARG A C 1
ATOM 735 O O . ARG A 1 100 ? 2.219 1.393 -11.134 1.00 95.50 100 ARG A O 1
ATOM 742 N N . TRP A 1 101 ? 1.507 -0.735 -11.056 1.00 93.31 101 TRP A N 1
ATOM 743 C CA . TRP A 1 101 ? 2.098 -1.045 -9.749 1.00 93.31 101 TRP A CA 1
ATOM 744 C C . TRP A 1 101 ? 3.626 -0.966 -9.749 1.00 93.31 101 TRP A C 1
ATOM 746 O O . TRP A 1 101 ? 4.216 -0.384 -8.842 1.00 93.31 101 TRP A O 1
ATOM 756 N N . ALA A 1 102 ? 4.270 -1.490 -10.792 1.00 96.38 102 ALA A N 1
ATOM 757 C CA . ALA A 1 102 ? 5.715 -1.390 -10.948 1.00 96.38 102 ALA A CA 1
ATOM 758 C C . ALA A 1 102 ? 6.198 0.067 -11.051 1.00 96.38 102 ALA A C 1
ATOM 760 O O . ALA A 1 102 ? 7.243 0.382 -10.489 1.00 96.38 102 ALA A O 1
ATOM 761 N N . VAL A 1 103 ? 5.431 0.957 -11.699 1.00 96.75 103 VAL A N 1
ATOM 762 C CA . VAL A 1 103 ? 5.754 2.394 -11.750 1.00 96.75 103 VAL A CA 1
ATOM 763 C C . VAL A 1 103 ? 5.708 3.028 -10.362 1.00 96.75 103 VAL A C 1
ATOM 765 O O . VAL A 1 103 ? 6.638 3.743 -10.003 1.00 96.75 103 VAL A O 1
ATOM 768 N N . ALA A 1 104 ? 4.665 2.749 -9.574 1.00 92.56 104 ALA A N 1
ATOM 769 C CA . ALA A 1 104 ? 4.507 3.315 -8.233 1.00 92.56 104 ALA A CA 1
ATOM 770 C C . ALA A 1 104 ? 5.682 2.966 -7.300 1.00 92.56 104 ALA A C 1
ATOM 772 O O . ALA A 1 104 ? 6.097 3.793 -6.495 1.00 92.56 104 ALA A O 1
ATOM 773 N N . GLY A 1 105 ? 6.240 1.758 -7.439 1.00 92.00 105 GLY A N 1
ATOM 774 C CA . GLY A 1 105 ? 7.399 1.299 -6.668 1.00 92.00 105 GLY A CA 1
ATOM 775 C C . GLY A 1 105 ? 8.768 1.648 -7.265 1.00 92.00 105 GLY A C 1
ATOM 776 O O . GLY A 1 105 ? 9.782 1.208 -6.723 1.00 92.00 105 GLY A O 1
ATOM 777 N N . ASN A 1 106 ? 8.833 2.371 -8.387 1.00 95.38 106 ASN A N 1
ATOM 778 C CA . ASN A 1 106 ? 10.103 2.703 -9.030 1.00 95.38 106 ASN A CA 1
ATOM 779 C C . ASN A 1 106 ? 10.817 3.855 -8.286 1.00 95.38 106 ASN A C 1
ATOM 781 O O . ASN A 1 106 ? 10.184 4.881 -8.043 1.00 95.38 106 ASN A O 1
ATOM 785 N N . PRO A 1 107 ? 12.130 3.763 -7.989 1.00 92.69 107 PRO A N 1
ATOM 786 C CA . PRO A 1 107 ? 12.883 4.853 -7.352 1.00 92.69 107 PRO A CA 1
ATOM 787 C C . PRO A 1 107 ? 12.900 6.178 -8.133 1.00 92.69 107 PRO A C 1
ATOM 789 O O . PRO A 1 107 ? 13.043 7.239 -7.536 1.00 92.69 107 PRO A O 1
ATOM 792 N N . ALA A 1 108 ? 12.755 6.127 -9.458 1.00 93.56 108 ALA A N 1
ATOM 793 C CA . ALA A 1 108 ? 12.650 7.290 -10.336 1.00 93.56 108 ALA A CA 1
ATOM 794 C C . ALA A 1 108 ? 11.205 7.812 -10.482 1.00 93.56 108 ALA A C 1
ATOM 796 O O . ALA A 1 108 ? 10.967 8.742 -11.253 1.00 93.56 108 ALA A O 1
ATOM 797 N N . CYS A 1 109 ? 10.230 7.225 -9.774 1.00 94.50 109 CYS A N 1
ATOM 798 C CA . CYS A 1 109 ? 8.888 7.784 -9.652 1.00 94.50 109 CYS A CA 1
ATOM 799 C C . CYS A 1 109 ? 8.985 9.089 -8.859 1.00 94.50 109 CYS A C 1
ATOM 801 O O . CYS A 1 109 ? 9.144 9.082 -7.638 1.00 94.50 109 CYS A O 1
ATOM 803 N N . ASP A 1 110 ? 8.946 10.211 -9.565 1.00 94.31 110 ASP A N 1
ATOM 804 C CA . ASP A 1 110 ? 9.036 11.543 -8.982 1.00 94.31 110 ASP A CA 1
ATOM 805 C C . ASP A 1 110 ? 7.647 12.151 -8.736 1.00 94.31 110 ASP A C 1
ATOM 807 O O . ASP A 1 110 ? 6.604 11.550 -9.020 1.00 94.31 110 ASP A O 1
ATOM 811 N N . GLU A 1 111 ? 7.633 13.376 -8.214 1.00 93.44 111 GLU A N 1
ATOM 812 C CA . GLU A 1 111 ? 6.402 14.120 -7.946 1.00 93.44 111 GLU A CA 1
ATOM 813 C C . GLU A 1 111 ? 5.543 14.291 -9.214 1.00 93.44 111 GLU A C 1
ATOM 815 O O . GLU A 1 111 ? 4.314 14.268 -9.149 1.00 93.44 111 GLU A O 1
ATOM 820 N N . SER A 1 112 ? 6.160 14.423 -10.395 1.00 95.06 112 SER A N 1
ATOM 821 C CA . SER A 1 112 ? 5.423 14.597 -11.651 1.00 95.06 112 SER A CA 1
ATOM 822 C C . SER A 1 112 ? 4.606 13.352 -12.007 1.00 95.06 112 SER A C 1
ATOM 824 O O . SER A 1 112 ? 3.443 13.470 -12.404 1.00 95.06 112 SER A O 1
ATOM 826 N N . VAL A 1 113 ? 5.173 12.159 -11.797 1.00 96.81 113 VAL A N 1
ATOM 827 C CA . VAL A 1 113 ? 4.474 10.882 -11.984 1.00 96.81 113 VAL A CA 1
ATOM 828 C C . VAL A 1 113 ? 3.404 10.704 -10.910 1.00 96.81 113 VAL A C 1
ATOM 830 O O . VAL A 1 113 ? 2.260 10.384 -11.244 1.00 96.81 113 VAL A O 1
ATOM 833 N N . ARG A 1 114 ? 3.730 10.979 -9.640 1.00 96.25 114 ARG A N 1
ATOM 834 C CA . ARG A 1 114 ? 2.775 10.895 -8.522 1.00 96.25 114 ARG A CA 1
ATOM 835 C C . ARG A 1 114 ? 1.569 11.814 -8.708 1.00 96.25 114 ARG A C 1
ATOM 837 O O . ARG A 1 114 ? 0.442 11.397 -8.453 1.00 96.25 114 ARG A O 1
ATOM 844 N N . ARG A 1 115 ? 1.762 13.025 -9.235 1.00 96.25 115 ARG A N 1
ATOM 845 C CA . ARG A 1 115 ? 0.662 13.953 -9.541 1.00 96.25 115 ARG A CA 1
ATOM 846 C C . ARG A 1 115 ? -0.300 13.375 -10.580 1.00 96.25 115 ARG A C 1
ATOM 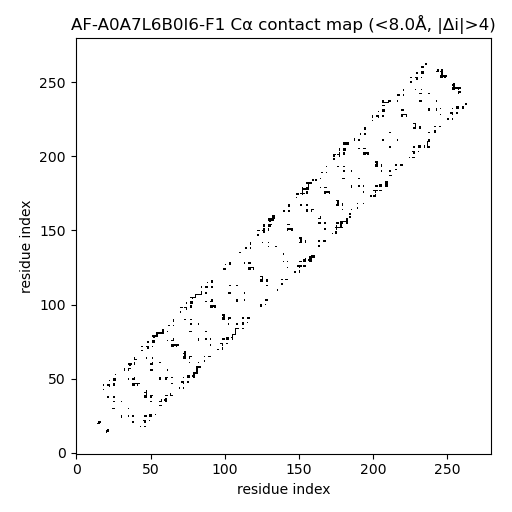848 O O . ARG A 1 115 ? -1.511 13.424 -10.384 1.00 96.25 115 ARG A O 1
ATOM 855 N N . VAL A 1 116 ? 0.228 12.744 -11.634 1.00 96.50 116 VAL A N 1
ATOM 856 C CA . VAL A 1 116 ? -0.599 12.034 -12.626 1.00 96.50 116 VAL A CA 1
ATOM 857 C C . VAL A 1 116 ? -1.370 10.881 -11.983 1.00 96.50 116 VAL A C 1
ATOM 859 O O . VAL A 1 116 ? -2.526 10.660 -12.339 1.00 96.50 116 VAL A O 1
ATOM 862 N N . MET A 1 117 ? -0.765 10.160 -11.033 1.00 96.50 117 MET A N 1
ATOM 863 C CA . MET A 1 117 ? -1.463 9.108 -10.289 1.00 96.50 117 MET A CA 1
ATOM 864 C C . MET A 1 117 ? -2.613 9.675 -9.457 1.00 96.50 117 MET A C 1
ATOM 866 O O . MET A 1 117 ? -3.711 9.132 -9.518 1.00 96.50 117 MET A O 1
ATOM 870 N N . ALA A 1 118 ? -2.382 10.774 -8.731 1.00 96.56 118 ALA A N 1
ATOM 871 C CA . ALA A 1 118 ? -3.366 11.418 -7.859 1.00 96.56 118 ALA A CA 1
ATOM 872 C C . ALA A 1 118 ? -4.585 11.968 -8.618 1.00 96.56 118 ALA A C 1
ATOM 874 O O . ALA A 1 118 ? -5.693 11.993 -8.089 1.00 96.56 118 ALA A O 1
ATOM 875 N N . GLU A 1 119 ? -4.386 12.417 -9.857 1.00 95.38 119 GLU A N 1
ATOM 876 C CA . GLU A 1 119 ? -5.430 13.003 -10.712 1.00 95.38 119 GLU A CA 1
ATOM 877 C C . GLU A 1 119 ? -6.138 11.970 -11.592 1.00 95.38 119 GLU A C 1
ATOM 879 O O . GLU A 1 119 ? -7.089 12.292 -12.308 1.00 95.38 119 GLU A O 1
ATOM 884 N N . ALA A 1 120 ? -5.688 10.717 -11.558 1.00 94.44 120 ALA A N 1
ATOM 885 C CA . ALA A 1 120 ? -6.249 9.682 -12.400 1.00 94.44 120 ALA A CA 1
ATOM 886 C C . ALA A 1 120 ? -7.708 9.389 -12.021 1.00 94.44 120 ALA A C 1
ATOM 888 O O . ALA A 1 120 ? -8.019 9.261 -10.836 1.00 94.44 120 ALA A O 1
ATOM 889 N N . PRO A 1 121 ? -8.609 9.177 -12.998 1.00 93.25 121 PRO A N 1
ATOM 890 C CA . PRO A 1 121 ? -9.967 8.715 -12.710 1.00 93.25 121 PRO A CA 1
ATOM 891 C C . PRO A 1 121 ? -9.975 7.292 -12.123 1.00 93.25 121 PRO A C 1
ATOM 893 O O . PRO A 1 121 ? -10.864 6.949 -11.342 1.00 93.25 121 PRO A O 1
ATOM 896 N N . ASP A 1 122 ? -8.961 6.483 -12.449 1.00 91.56 122 ASP A N 1
ATOM 897 C CA . ASP A 1 122 ? -8.767 5.133 -11.920 1.00 91.56 122 ASP A CA 1
ATOM 898 C C . ASP A 1 122 ? -8.429 5.169 -10.421 1.00 91.56 122 ASP A C 1
ATOM 900 O O . ASP A 1 122 ? -7.340 5.584 -10.018 1.00 91.56 122 ASP A O 1
ATOM 904 N N . LYS A 1 123 ? -9.362 4.685 -9.592 1.00 95.00 123 LYS A N 1
ATOM 905 C CA . LYS A 1 123 ? -9.164 4.577 -8.142 1.00 95.00 123 LYS A CA 1
ATOM 906 C C . LYS A 1 123 ? -8.015 3.640 -7.769 1.00 95.00 123 LYS A C 1
ATOM 908 O O . LYS A 1 123 ? -7.429 3.837 -6.713 1.00 95.00 123 LYS A O 1
ATOM 913 N N . GLU A 1 124 ? -7.686 2.643 -8.596 1.00 92.81 124 GLU A N 1
ATOM 914 C CA . GLU A 1 124 ? -6.565 1.749 -8.299 1.00 92.81 124 GLU A CA 1
ATOM 915 C C . GLU A 1 124 ? -5.260 2.529 -8.354 1.00 92.81 124 GLU A C 1
ATOM 917 O O . GLU A 1 124 ? -4.437 2.393 -7.459 1.00 92.81 124 GLU A O 1
ATOM 922 N N . LEU A 1 125 ? -5.090 3.406 -9.346 1.00 93.25 125 LEU A N 1
ATOM 923 C CA . LEU A 1 125 ? -3.875 4.203 -9.479 1.00 93.25 125 LEU A CA 1
ATOM 924 C C . LEU A 1 125 ? -3.702 5.198 -8.321 1.00 93.25 125 LEU A C 1
ATOM 926 O O . LEU A 1 125 ? -2.601 5.327 -7.786 1.00 93.25 125 LEU A O 1
ATOM 930 N N . ARG A 1 126 ? -4.796 5.828 -7.874 1.00 97.19 126 ARG A N 1
ATOM 931 C CA . ARG A 1 126 ? -4.798 6.654 -6.653 1.00 97.19 126 ARG A CA 1
ATOM 932 C C . ARG A 1 126 ? -4.531 5.818 -5.397 1.00 97.19 126 ARG A C 1
ATOM 934 O O . ARG A 1 126 ? -3.795 6.248 -4.517 1.00 97.19 126 ARG A O 1
ATOM 941 N N . GLY A 1 127 ? -5.065 4.598 -5.336 1.00 96.19 127 GLY A N 1
ATOM 942 C CA . GLY A 1 127 ? -4.821 3.643 -4.254 1.00 96.19 127 GLY A CA 1
ATOM 943 C C . GLY A 1 127 ? -3.362 3.194 -4.163 1.00 96.19 127 GLY A C 1
ATOM 944 O O . GLY A 1 127 ? -2.838 3.074 -3.064 1.00 96.19 127 GLY A O 1
ATOM 945 N N . LEU A 1 128 ? -2.686 3.014 -5.300 1.00 93.19 128 LEU A N 1
ATOM 946 C CA . LEU A 1 128 ? -1.248 2.738 -5.338 1.00 93.19 128 LEU A CA 1
ATOM 947 C C . LEU A 1 128 ? -0.425 3.909 -4.805 1.00 93.19 128 LEU A C 1
ATOM 949 O O . LEU A 1 128 ? 0.530 3.697 -4.066 1.00 93.19 128 LEU A O 1
ATOM 953 N N . LEU A 1 129 ? -0.809 5.141 -5.149 1.00 95.31 129 LEU A N 1
ATOM 954 C CA . LEU A 1 129 ? -0.168 6.328 -4.590 1.00 95.31 129 LEU A CA 1
ATOM 955 C C . LEU A 1 129 ? -0.340 6.376 -3.063 1.00 95.31 129 LEU A C 1
ATOM 957 O O . LEU A 1 129 ? 0.624 6.653 -2.358 1.00 95.31 129 LEU A O 1
ATOM 961 N N . ALA A 1 130 ? -1.529 6.032 -2.562 1.00 96.75 130 ALA A N 1
ATOM 962 C CA . ALA A 1 130 ? -1.858 5.997 -1.137 1.00 96.75 130 ALA A CA 1
ATOM 963 C C . ALA A 1 130 ? -1.057 4.963 -0.317 1.00 96.75 130 ALA A C 1
ATOM 965 O O . ALA A 1 130 ? -0.990 5.070 0.904 1.00 96.75 130 ALA A O 1
ATOM 966 N N . GLU A 1 131 ? -0.449 3.964 -0.961 1.00 94.25 131 GLU A N 1
ATOM 967 C CA . GLU A 1 131 ? 0.453 3.002 -0.307 1.00 94.25 131 GLU A CA 1
ATOM 968 C C . GLU A 1 131 ? 1.876 3.568 -0.113 1.00 94.25 131 GLU A C 1
ATOM 970 O O . GLU A 1 131 ? 2.707 2.959 0.569 1.00 94.25 131 GLU A O 1
ATOM 975 N N . THR A 1 132 ? 2.168 4.746 -0.675 1.00 90.56 132 THR A N 1
ATOM 976 C CA . THR A 1 132 ? 3.445 5.442 -0.479 1.00 90.56 132 THR A CA 1
ATOM 977 C C . THR A 1 132 ? 3.507 6.015 0.937 1.00 90.56 132 THR A C 1
ATOM 979 O O . THR A 1 132 ? 2.617 6.746 1.362 1.00 90.56 132 THR A O 1
ATOM 982 N N . ARG A 1 133 ? 4.577 5.691 1.673 1.00 88.62 133 ARG A N 1
ATOM 983 C CA . ARG A 1 133 ? 4.748 6.078 3.089 1.00 88.62 133 ARG A CA 1
ATOM 984 C C . ARG A 1 133 ? 4.844 7.585 3.303 1.00 88.62 133 ARG A C 1
ATOM 986 O O . ARG A 1 133 ? 4.335 8.093 4.297 1.00 88.62 133 ARG A O 1
ATOM 993 N N . GLU A 1 134 ? 5.540 8.251 2.389 1.00 87.56 134 GLU A N 1
ATOM 994 C CA . GLU A 1 134 ? 5.805 9.684 2.403 1.00 87.56 134 GLU A CA 1
ATOM 995 C C . GLU A 1 134 ? 5.287 10.259 1.091 1.00 87.56 134 GLU A C 1
ATOM 997 O O . GLU A 1 134 ? 5.712 9.851 0.008 1.00 87.56 134 GLU A O 1
ATOM 1002 N N . LEU A 1 135 ? 4.327 11.168 1.204 1.00 92.12 135 LEU A N 1
ATOM 1003 C CA . LEU A 1 135 ? 3.728 11.878 0.086 1.00 92.12 135 LEU A CA 1
ATOM 1004 C C . LEU A 1 135 ? 3.949 13.367 0.279 1.00 92.12 135 LEU A C 1
ATOM 1006 O O . LEU A 1 135 ? 4.014 13.859 1.404 1.00 92.12 135 LEU A O 1
ATOM 1010 N N . GLU A 1 136 ? 4.019 14.084 -0.833 1.00 94.44 136 GLU A N 1
ATOM 1011 C CA . GLU A 1 136 ? 3.973 15.535 -0.819 1.00 94.44 136 GLU A CA 1
ATOM 1012 C C . GLU A 1 136 ? 2.668 16.008 -0.144 1.00 94.44 136 GLU A C 1
ATOM 1014 O O . GLU A 1 136 ? 1.609 15.423 -0.418 1.00 94.44 136 GLU A O 1
ATOM 1019 N N . PRO A 1 137 ? 2.704 17.053 0.709 1.00 94.81 137 PRO A N 1
ATOM 1020 C CA . PRO A 1 137 ? 1.544 17.489 1.491 1.00 94.81 137 PRO A CA 1
ATOM 1021 C C . PRO A 1 137 ? 0.287 17.735 0.648 1.00 94.81 137 PRO A C 1
ATOM 1023 O O . PRO A 1 137 ? -0.817 17.354 1.032 1.00 94.81 137 PRO A O 1
ATOM 1026 N N . GLU A 1 138 ? 0.441 18.307 -0.545 1.00 95.38 138 GLU A N 1
ATOM 1027 C CA . GLU A 1 138 ? -0.661 18.602 -1.461 1.00 95.38 138 GLU A CA 1
ATOM 1028 C C . GLU A 1 138 ? -1.293 17.334 -2.053 1.00 95.38 138 GLU A C 1
ATOM 1030 O O . GLU A 1 138 ? -2.490 17.310 -2.359 1.00 95.38 138 GLU A O 1
ATOM 1035 N N . LEU A 1 139 ? -0.502 16.274 -2.247 1.00 97.06 139 LEU A N 1
ATOM 1036 C CA . LEU A 1 139 ? -1.011 14.981 -2.701 1.00 97.06 139 LEU A CA 1
ATOM 1037 C C . LEU A 1 139 ? -1.665 14.230 -1.542 1.00 97.06 139 LEU A C 1
ATOM 1039 O O . LEU A 1 139 ? -2.749 13.678 -1.719 1.00 97.06 139 LEU A O 1
ATOM 1043 N N . ALA A 1 140 ? -1.058 14.267 -0.356 1.00 97.06 140 ALA A N 1
ATOM 1044 C CA . ALA A 1 140 ? -1.620 13.681 0.853 1.00 97.06 140 ALA A CA 1
ATOM 1045 C C . ALA A 1 140 ? -2.990 14.292 1.192 1.00 97.06 140 ALA A C 1
ATOM 1047 O O . ALA A 1 140 ? -3.962 13.552 1.330 1.00 97.06 140 ALA A O 1
ATOM 1048 N N . ALA A 1 141 ? -3.100 15.625 1.218 1.00 96.94 141 ALA A N 1
ATOM 1049 C CA . ALA A 1 141 ? -4.358 16.337 1.456 1.00 96.94 141 ALA A CA 1
ATOM 1050 C C . ALA A 1 141 ? -5.444 15.940 0.444 1.00 96.94 141 ALA A C 1
ATOM 1052 O O . ALA A 1 141 ? -6.585 15.666 0.809 1.00 96.94 141 ALA A O 1
ATOM 1053 N N . ARG A 1 142 ? -5.077 15.807 -0.834 1.00 97.38 142 ARG A N 1
ATOM 1054 C CA . ARG A 1 142 ? -6.003 15.356 -1.880 1.00 97.38 142 ARG A CA 1
ATOM 1055 C C . ARG A 1 142 ? -6.503 13.933 -1.651 1.00 97.38 142 ARG A C 1
ATOM 1057 O O . ARG A 1 142 ? -7.675 13.659 -1.889 1.00 97.38 142 ARG A O 1
ATOM 1064 N N . LEU A 1 143 ? -5.626 13.027 -1.217 1.00 97.88 143 LEU A N 1
ATOM 1065 C CA . LEU A 1 143 ? -6.001 11.641 -0.942 1.00 97.88 143 LEU A CA 1
ATOM 1066 C C . LEU A 1 143 ? -6.789 11.494 0.368 1.00 97.88 143 LEU A C 1
ATOM 1068 O O . LEU A 1 143 ? -7.614 10.588 0.458 1.00 97.88 143 LEU A O 1
ATOM 1072 N N . VAL A 1 144 ? -6.597 12.381 1.351 1.00 98.25 144 VAL A N 1
ATOM 1073 C CA . VAL A 1 144 ? -7.459 12.470 2.547 1.00 98.25 144 VAL A CA 1
ATOM 1074 C C . VAL A 1 144 ? -8.906 12.771 2.158 1.00 98.25 144 VAL A C 1
ATOM 1076 O O . VAL A 1 144 ? -9.820 12.205 2.749 1.00 98.25 144 VAL A O 1
ATOM 1079 N N . ASP A 1 145 ? -9.122 13.573 1.117 1.00 97.56 145 ASP A N 1
ATOM 1080 C CA . ASP A 1 145 ? -10.454 13.903 0.602 1.00 97.56 145 ASP A CA 1
ATOM 1081 C C . ASP A 1 145 ? -10.896 13.024 -0.586 1.00 97.56 145 ASP A C 1
ATOM 1083 O O . ASP A 1 145 ? -11.905 13.313 -1.239 1.00 97.56 145 ASP A O 1
ATOM 1087 N N . ASP A 1 146 ? -10.183 11.925 -0.883 1.00 98.50 146 ASP A N 1
ATOM 1088 C CA . ASP A 1 146 ? -10.507 11.080 -2.039 1.00 98.50 146 ASP A CA 1
ATOM 1089 C C . ASP A 1 146 ? -11.943 10.561 -1.950 1.00 98.50 146 ASP A C 1
ATOM 1091 O O . ASP A 1 146 ? -12.393 10.068 -0.914 1.00 98.50 146 ASP A O 1
ATOM 1095 N N . VAL A 1 147 ? -12.667 10.599 -3.065 1.00 97.31 147 VAL A N 1
ATOM 1096 C CA . VAL A 1 147 ? -14.049 10.107 -3.140 1.00 97.31 147 VAL A CA 1
ATOM 1097 C C . VAL A 1 147 ? -14.171 8.624 -2.773 1.00 97.31 147 VAL A C 1
ATOM 1099 O O . VAL A 1 147 ? -15.196 8.207 -2.231 1.00 97.31 147 VAL A O 1
ATOM 1102 N N . SER A 1 148 ? -13.134 7.824 -3.037 1.00 98.25 148 SER A N 1
ATOM 1103 C CA . SER A 1 148 ? -13.100 6.385 -2.794 1.00 98.25 148 SER A CA 1
ATOM 1104 C C . SER A 1 148 ? -12.644 6.075 -1.364 1.00 98.25 148 SER A C 1
ATOM 1106 O O . SER A 1 148 ? -11.476 6.288 -1.034 1.00 98.25 148 SER A O 1
ATOM 1108 N N . PRO A 1 149 ? -13.495 5.466 -0.515 1.00 98.25 149 PRO A N 1
ATOM 1109 C CA . PRO A 1 149 ? -13.076 5.049 0.822 1.00 98.25 149 PRO A CA 1
ATOM 1110 C C . PRO A 1 149 ? -11.969 3.990 0.814 1.00 98.25 149 PRO A C 1
ATOM 1112 O O . PRO A 1 149 ? -11.256 3.849 1.799 1.00 98.25 149 PRO A O 1
ATOM 1115 N N . GLU A 1 150 ? -11.817 3.244 -0.284 1.00 98.19 150 GLU A N 1
ATOM 1116 C CA . GLU A 1 150 ? -10.721 2.285 -0.447 1.00 98.19 150 GLU A CA 1
ATOM 1117 C C . GLU A 1 150 ? -9.367 2.993 -0.569 1.00 98.19 150 GLU A C 1
ATOM 1119 O O . GLU A 1 150 ? -8.391 2.554 0.030 1.00 98.19 150 GLU A O 1
ATOM 1124 N N . VAL A 1 151 ? -9.308 4.114 -1.295 1.00 98.50 151 VAL A N 1
ATOM 1125 C CA . VAL A 1 151 ? -8.075 4.908 -1.418 1.00 98.50 151 VAL A CA 1
ATOM 1126 C C . VAL A 1 151 ? -7.705 5.493 -0.057 1.00 98.50 151 VAL A C 1
ATOM 1128 O O . VAL A 1 151 ? -6.570 5.346 0.390 1.00 98.50 151 VAL A O 1
ATOM 1131 N N . ARG A 1 152 ? -8.689 6.061 0.650 1.00 98.62 152 ARG A N 1
ATOM 1132 C CA . ARG A 1 152 ? -8.490 6.615 1.996 1.00 98.62 152 ARG A CA 1
ATOM 1133 C C . ARG A 1 152 ? -8.091 5.556 3.027 1.00 98.62 152 ARG A C 1
ATOM 1135 O O . ARG A 1 152 ? -7.251 5.821 3.877 1.00 98.62 152 ARG A O 1
ATOM 1142 N N . GLU A 1 153 ? -8.638 4.340 2.949 1.00 98.62 153 GLU A N 1
ATOM 1143 C CA . GLU A 1 153 ? -8.220 3.212 3.799 1.00 98.62 153 GLU A CA 1
ATOM 1144 C C . GLU A 1 153 ? -6.766 2.809 3.530 1.00 98.62 153 GLU A C 1
ATOM 1146 O O . GLU A 1 153 ? -6.010 2.574 4.478 1.00 98.62 153 GLU A O 1
ATOM 1151 N N . ARG A 1 154 ? -6.361 2.716 2.256 1.00 98.06 154 ARG A N 1
ATOM 1152 C CA . ARG A 1 154 ? -4.968 2.408 1.906 1.00 98.06 154 ARG A CA 1
ATOM 1153 C C . ARG A 1 154 ? -4.028 3.487 2.441 1.00 98.06 154 ARG A C 1
ATOM 1155 O O . ARG A 1 154 ? -3.030 3.122 3.059 1.00 98.06 154 ARG A O 1
ATOM 1162 N N . LEU A 1 155 ? -4.402 4.765 2.316 1.00 98.25 155 LEU A N 1
ATOM 1163 C CA . LEU A 1 155 ? -3.660 5.890 2.896 1.00 98.25 155 LEU A CA 1
ATOM 1164 C C . LEU A 1 155 ? -3.543 5.748 4.415 1.00 98.25 155 LEU A C 1
ATOM 1166 O O . LEU A 1 155 ? -2.438 5.746 4.950 1.00 98.25 155 LEU A O 1
ATOM 1170 N N . ALA A 1 156 ? -4.671 5.543 5.100 1.00 98.19 156 ALA A N 1
ATOM 1171 C CA . ALA A 1 156 ? -4.725 5.331 6.544 1.00 98.19 156 ALA A CA 1
ATOM 1172 C C . ALA A 1 156 ? -3.805 4.195 7.011 1.00 98.19 156 ALA A C 1
ATOM 1174 O O . ALA A 1 156 ? -3.160 4.309 8.048 1.00 98.19 156 ALA A O 1
ATOM 1175 N N . THR A 1 157 ? -3.730 3.104 6.249 1.00 98.06 157 THR A N 1
ATOM 1176 C CA . THR A 1 157 ? -2.959 1.914 6.631 1.00 98.06 157 THR A CA 1
ATOM 1177 C C . THR A 1 157 ? -1.444 2.124 6.509 1.00 98.06 157 THR A C 1
ATOM 1179 O O . THR A 1 157 ? -0.696 1.546 7.295 1.00 98.06 157 THR A O 1
ATOM 1182 N N . HIS A 1 158 ? -0.980 2.933 5.547 1.00 96.62 158 HIS A N 1
ATOM 1183 C CA . HIS A 1 158 ? 0.443 3.003 5.173 1.00 96.62 158 HIS A CA 1
ATOM 1184 C C . HIS A 1 158 ? 1.131 4.337 5.472 1.00 96.62 158 HIS A C 1
ATOM 1186 O O . HIS A 1 158 ? 2.361 4.368 5.548 1.00 96.62 158 HIS A O 1
ATOM 1192 N N . THR A 1 159 ? 0.373 5.424 5.630 1.00 96.69 159 THR A N 1
ATOM 1193 C CA . THR A 1 159 ? 0.945 6.756 5.843 1.00 96.69 159 THR A CA 1
ATOM 1194 C C . THR A 1 159 ? 1.807 6.815 7.106 1.00 96.69 159 THR A C 1
ATOM 1196 O O . THR A 1 159 ? 1.480 6.221 8.142 1.00 96.69 159 THR A O 1
ATOM 1199 N N . HIS A 1 160 ? 2.911 7.553 7.021 1.00 96.38 160 HIS A N 1
ATOM 1200 C CA . HIS A 1 160 ? 3.725 7.944 8.170 1.00 96.38 160 HIS A CA 1
ATOM 1201 C C . HIS A 1 160 ? 3.460 9.386 8.628 1.00 96.38 160 HIS A C 1
ATOM 1203 O O . HIS A 1 160 ? 4.014 9.801 9.645 1.00 96.38 160 HIS A O 1
ATOM 1209 N N . ASP A 1 161 ? 2.635 10.135 7.895 1.00 96.75 161 ASP A N 1
ATOM 1210 C CA . ASP A 1 161 ? 2.347 11.537 8.176 1.00 96.75 161 ASP A CA 1
ATOM 1211 C C . ASP A 1 161 ? 1.354 11.666 9.355 1.00 96.75 161 ASP A C 1
ATOM 1213 O O . ASP A 1 161 ? 0.214 11.192 9.254 1.00 96.75 161 ASP A O 1
ATOM 1217 N N . PRO A 1 162 ? 1.754 12.292 10.480 1.00 96.19 162 PRO A N 1
ATOM 1218 C CA . PRO A 1 162 ? 0.901 12.438 11.656 1.00 96.19 162 PRO A CA 1
ATOM 1219 C C . PRO A 1 162 ? -0.347 13.299 11.412 1.00 96.19 162 PRO A C 1
ATOM 1221 O O . PRO A 1 162 ? -1.381 13.043 12.043 1.00 96.19 162 PRO A O 1
ATOM 1224 N N . ASP A 1 163 ? -0.296 14.271 10.501 1.00 95.94 163 ASP A N 1
ATOM 1225 C CA . ASP A 1 163 ? -1.431 15.144 10.194 1.00 95.94 163 ASP A CA 1
ATOM 1226 C C . ASP A 1 163 ? -2.483 14.375 9.390 1.00 95.94 163 ASP A C 1
ATOM 1228 O O . ASP A 1 163 ? -3.677 14.436 9.694 1.00 95.94 163 ASP A O 1
ATOM 1232 N N . VAL A 1 164 ? -2.040 13.536 8.447 1.00 98.00 164 VAL A N 1
ATOM 1233 C CA . VAL A 1 164 ? -2.914 12.610 7.707 1.00 98.00 164 VAL A CA 1
ATOM 1234 C C . VAL A 1 164 ? -3.564 11.596 8.651 1.00 98.00 164 VAL A C 1
ATOM 1236 O O . VAL A 1 164 ? -4.772 11.367 8.574 1.00 98.00 164 VAL A O 1
ATOM 1239 N N . ILE A 1 165 ? -2.796 11.000 9.571 1.00 97.94 165 ILE A N 1
ATOM 1240 C CA . ILE A 1 165 ? -3.334 10.064 10.578 1.00 97.94 165 ILE A CA 1
ATOM 1241 C C . ILE A 1 165 ? -4.403 10.759 11.430 1.00 97.94 165 ILE A C 1
ATOM 1243 O O . ILE A 1 165 ? -5.479 10.202 11.673 1.00 97.94 165 ILE A O 1
ATOM 1247 N N . THR A 1 166 ? -4.127 11.990 11.862 1.00 97.56 166 THR A N 1
ATOM 1248 C CA . THR A 1 166 ? -5.057 12.788 12.667 1.00 97.56 166 THR A CA 1
ATOM 1249 C C . THR A 1 166 ? -6.342 13.082 11.897 1.00 97.56 166 THR A C 1
ATOM 1251 O O . THR A 1 166 ? -7.427 12.817 12.415 1.00 97.56 166 THR A O 1
ATOM 1254 N N . ALA A 1 167 ? -6.241 13.530 10.644 1.00 97.50 167 ALA A N 1
ATOM 1255 C CA . ALA A 1 167 ? -7.399 13.806 9.796 1.00 97.50 167 ALA A CA 1
ATOM 1256 C C . ALA A 1 167 ? -8.277 12.559 9.581 1.00 97.50 167 ALA A C 1
ATOM 1258 O O . ALA A 1 167 ? -9.497 12.609 9.751 1.00 97.50 167 ALA A O 1
ATOM 1259 N N . LEU A 1 168 ? -7.664 11.409 9.283 1.00 98.19 168 LEU A N 1
ATOM 1260 C CA . LEU A 1 168 ? -8.390 10.169 8.988 1.00 98.19 168 LEU A CA 1
ATOM 1261 C C . LEU A 1 168 ? -8.992 9.498 10.235 1.00 98.19 168 LEU A C 1
ATOM 1263 O O . LEU A 1 168 ? -9.855 8.627 10.102 1.00 98.19 168 LEU A O 1
ATOM 1267 N N . THR A 1 169 ? -8.594 9.902 11.449 1.00 97.38 169 THR A N 1
ATOM 1268 C CA . THR A 1 169 ? -9.164 9.363 12.701 1.00 97.38 169 THR A CA 1
ATOM 1269 C C . THR A 1 169 ? -10.655 9.690 12.806 1.00 97.38 169 THR A C 1
ATOM 1271 O O . THR A 1 169 ? -11.438 8.883 13.304 1.00 97.38 169 THR A O 1
ATOM 1274 N N . ALA A 1 170 ? -11.065 10.837 12.260 1.00 95.19 170 ALA A N 1
ATOM 1275 C CA . ALA A 1 170 ? -12.457 11.265 12.189 1.00 95.19 170 ALA A CA 1
ATOM 1276 C C . ALA A 1 170 ? -13.149 10.892 10.860 1.00 95.19 170 ALA A C 1
ATOM 1278 O O . ALA A 1 170 ? -14.251 11.380 10.598 1.00 95.19 170 ALA A O 1
ATOM 1279 N N . ASP A 1 171 ? -12.549 10.040 10.010 1.00 98.50 171 ASP A N 1
ATOM 1280 C CA . ASP A 1 171 ? -13.150 9.694 8.715 1.00 98.50 171 ASP A CA 1
ATOM 1281 C C . ASP A 1 171 ? -14.550 9.108 8.912 1.00 98.50 171 ASP A C 1
ATOM 1283 O O . ASP A 1 171 ? -14.771 8.191 9.706 1.00 98.50 171 ASP A O 1
ATOM 1287 N N . ARG A 1 172 ? -15.514 9.609 8.138 1.00 96.75 172 ARG A N 1
ATOM 1288 C CA . ARG A 1 172 ? -16.915 9.163 8.171 1.00 96.75 172 ARG A CA 1
ATOM 1289 C C . ARG A 1 172 ? -17.091 7.663 7.911 1.00 96.75 172 ARG A C 1
ATOM 1291 O O . ARG A 1 172 ? -18.075 7.066 8.340 1.00 96.75 172 ARG A O 1
ATOM 1298 N N . THR A 1 173 ? -16.151 7.042 7.208 1.00 98.44 173 THR A N 1
ATOM 1299 C CA . THR A 1 173 ? -16.208 5.640 6.804 1.00 98.44 173 THR A CA 1
ATOM 1300 C C . THR A 1 173 ? -15.438 4.779 7.794 1.00 98.44 173 THR A C 1
ATOM 1302 O O . THR A 1 173 ? -14.216 4.851 7.888 1.00 98.44 173 THR A O 1
ATOM 1305 N N . ALA A 1 174 ? -16.136 3.855 8.453 1.00 98.25 174 ALA A N 1
ATOM 1306 C CA . ALA A 1 174 ? -15.514 2.924 9.394 1.00 98.25 174 ALA A CA 1
ATOM 1307 C C . ALA A 1 174 ? -14.395 2.075 8.767 1.00 98.25 174 ALA A C 1
ATOM 1309 O O . ALA A 1 174 ? -13.431 1.732 9.440 1.00 98.25 174 ALA A O 1
ATOM 1310 N N . ARG A 1 175 ? -14.481 1.778 7.462 1.00 98.00 175 ARG A N 1
ATOM 1311 C CA . ARG A 1 175 ? -13.421 1.085 6.715 1.00 98.00 175 ARG A CA 1
ATOM 1312 C C . ARG A 1 175 ? -12.087 1.841 6.750 1.00 98.00 175 ARG A C 1
ATO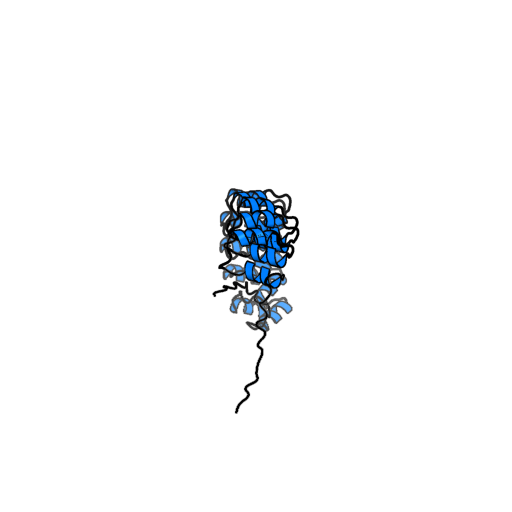M 1314 O O . ARG A 1 175 ? -11.048 1.214 6.888 1.00 98.00 175 ARG A O 1
ATOM 1321 N N . VAL A 1 176 ? -12.115 3.170 6.684 1.00 98.69 176 VAL A N 1
ATOM 1322 C CA . VAL A 1 176 ? -10.906 4.004 6.738 1.00 98.69 176 VAL A CA 1
ATOM 1323 C C . VAL A 1 176 ? -10.321 4.008 8.147 1.00 98.69 176 VAL A C 1
ATOM 1325 O O . VAL A 1 176 ? -9.135 3.741 8.324 1.00 98.69 176 VAL A O 1
ATOM 1328 N N . ARG A 1 177 ? -11.171 4.187 9.166 1.00 98.69 177 ARG A N 1
ATOM 1329 C CA . ARG A 1 177 ? -10.758 4.115 10.578 1.00 98.69 177 ARG A CA 1
ATOM 1330 C C . ARG A 1 177 ? -10.227 2.726 10.961 1.00 98.69 177 ARG A C 1
ATOM 1332 O O . ARG A 1 177 ? -9.271 2.615 11.719 1.00 98.69 177 ARG A O 1
ATOM 1339 N N . LYS A 1 178 ? -10.763 1.658 10.359 1.00 98.31 178 LYS A N 1
ATOM 1340 C CA . LYS A 1 178 ? -10.220 0.289 10.448 1.00 98.31 178 LYS A CA 1
ATOM 1341 C C . LYS A 1 178 ? -8.819 0.181 9.836 1.00 98.31 178 LYS A C 1
ATOM 1343 O O . LYS A 1 178 ? -7.990 -0.553 10.366 1.00 98.31 178 LYS A O 1
ATOM 1348 N N . GLY A 1 179 ? -8.550 0.899 8.745 1.00 98.06 179 GLY A N 1
ATOM 1349 C CA . GLY A 1 179 ? -7.204 1.044 8.183 1.00 98.06 179 GLY A CA 1
ATOM 1350 C C . GLY A 1 179 ? -6.238 1.686 9.183 1.00 98.06 179 GLY A C 1
ATOM 1351 O O . GLY A 1 179 ? -5.173 1.134 9.441 1.00 98.06 179 GLY A O 1
ATOM 1352 N N . LEU A 1 180 ? -6.652 2.778 9.839 1.00 98.00 180 LEU A N 1
ATOM 1353 C CA . LEU A 1 180 ? -5.856 3.420 10.895 1.00 98.00 180 LEU A CA 1
ATOM 1354 C C . LEU A 1 180 ? -5.603 2.508 12.095 1.00 98.00 180 LEU A C 1
ATOM 1356 O O . LEU A 1 180 ? -4.501 2.506 12.630 1.00 98.00 180 LEU A O 1
ATOM 1360 N N . ALA A 1 181 ? -6.583 1.696 12.491 1.00 97.88 181 ALA A N 1
ATOM 1361 C CA . ALA A 1 181 ? -6.420 0.724 13.570 1.00 97.88 181 ALA A CA 1
ATOM 1362 C C . ALA A 1 181 ? -5.303 -0.303 13.301 1.00 97.88 181 ALA A C 1
ATOM 1364 O O . ALA A 1 181 ? -4.786 -0.905 14.237 1.00 97.88 181 ALA A O 1
ATOM 1365 N N . ARG A 1 182 ? -4.910 -0.484 12.033 1.00 96.88 182 ARG A N 1
ATOM 1366 C CA . ARG A 1 182 ? -3.782 -1.330 11.619 1.00 96.88 182 ARG A CA 1
ATOM 1367 C C . ARG A 1 182 ? -2.471 -0.570 11.453 1.00 96.88 182 ARG A C 1
ATOM 1369 O O . ARG A 1 182 ? -1.442 -1.198 11.219 1.00 96.88 182 ARG A O 1
ATOM 1376 N N . ASN A 1 183 ? -2.495 0.757 11.537 1.00 97.12 183 ASN A N 1
ATOM 1377 C CA . ASN A 1 183 ? -1.315 1.575 11.329 1.00 97.12 183 ASN A CA 1
ATOM 1378 C C . ASN A 1 183 ? -0.486 1.650 12.631 1.00 97.12 183 ASN A C 1
ATOM 1380 O O . ASN A 1 183 ? -0.947 2.223 13.627 1.00 97.12 183 ASN A O 1
ATOM 1384 N N . PRO A 1 184 ? 0.760 1.132 12.639 1.00 95.06 184 PRO A N 1
ATOM 1385 C CA . PRO A 1 184 ? 1.611 1.119 13.830 1.00 95.06 184 PRO A CA 1
ATOM 1386 C C . PRO A 1 184 ? 2.084 2.517 14.255 1.00 95.06 184 PRO A C 1
ATOM 1388 O O . PRO A 1 184 ? 2.604 2.679 15.358 1.00 95.06 184 PRO A O 1
ATOM 1391 N N . ARG A 1 185 ? 1.914 3.534 13.400 1.00 96.38 185 ARG A N 1
ATOM 1392 C CA . ARG A 1 185 ? 2.272 4.933 13.679 1.00 96.38 185 ARG A CA 1
ATOM 1393 C C . ARG A 1 185 ? 1.196 5.702 14.441 1.00 96.38 185 ARG A C 1
ATOM 1395 O O . ARG A 1 185 ? 1.440 6.845 14.813 1.00 96.38 185 ARG A O 1
ATOM 1402 N N . THR A 1 186 ? 0.040 5.095 14.710 1.00 97.38 186 THR A N 1
ATOM 1403 C CA . THR A 1 186 ? -0.969 5.699 15.588 1.00 97.38 186 THR A CA 1
ATOM 1404 C C . THR A 1 186 ? -0.406 5.933 16.990 1.00 97.38 186 THR A C 1
ATOM 1406 O O . THR A 1 186 ? 0.246 5.061 17.570 1.00 97.38 186 THR A O 1
ATOM 1409 N N . THR A 1 187 ? -0.672 7.115 17.536 1.00 97.06 187 THR A N 1
ATOM 1410 C CA . THR A 1 187 ? -0.340 7.490 18.918 1.00 97.06 187 THR A CA 1
ATOM 1411 C C . THR A 1 187 ? -1.277 6.812 19.916 1.00 97.06 187 THR A C 1
ATOM 1413 O O . THR A 1 187 ? -2.375 6.392 19.551 1.00 97.06 187 THR A O 1
ATOM 1416 N N . THR A 1 188 ? -0.899 6.763 21.197 1.00 95.81 188 THR A N 1
ATOM 1417 C CA . THR A 1 188 ? -1.763 6.227 22.265 1.00 95.81 188 THR A CA 1
ATOM 1418 C C . THR A 1 188 ? -3.131 6.906 22.283 1.00 95.81 188 THR A C 1
ATOM 1420 O O . THR A 1 188 ? -4.140 6.219 22.260 1.00 95.81 188 THR A O 1
ATOM 1423 N N . ALA A 1 189 ? -3.188 8.240 22.196 1.00 96.38 189 ALA A N 1
ATOM 1424 C CA . ALA A 1 189 ? -4.457 8.972 22.176 1.00 96.38 189 ALA A CA 1
ATOM 1425 C C . ALA A 1 189 ? -5.354 8.581 20.984 1.00 96.38 189 ALA A C 1
ATOM 1427 O O . ALA A 1 189 ? -6.566 8.424 21.140 1.00 96.38 189 ALA A O 1
ATOM 1428 N N . GLN A 1 190 ? -4.766 8.379 19.799 1.00 97.88 190 GLN A N 1
ATOM 1429 C CA . GLN A 1 190 ? -5.499 7.914 18.616 1.00 97.88 190 GLN A CA 1
ATOM 1430 C C . GLN A 1 190 ? -5.973 6.464 18.783 1.00 97.88 190 GLN A C 1
ATOM 1432 O O . GLN A 1 190 ? -7.112 6.154 18.438 1.00 97.88 190 GLN A O 1
ATOM 1437 N N . ARG A 1 191 ? -5.151 5.581 19.365 1.00 97.56 191 ARG A N 1
ATOM 1438 C CA . ARG A 1 191 ? -5.554 4.203 19.692 1.00 97.56 191 ARG A CA 1
ATOM 1439 C C . ARG A 1 191 ? -6.698 4.183 20.705 1.00 97.56 191 ARG A C 1
ATOM 1441 O O . ARG A 1 191 ? -7.672 3.477 20.468 1.00 97.56 191 ARG A O 1
ATOM 1448 N N . SER A 1 192 ? -6.663 5.024 21.739 1.00 97.44 192 SER A N 1
ATOM 1449 C CA . SER A 1 192 ? -7.755 5.142 22.713 1.00 97.44 192 SER A CA 1
ATOM 1450 C C . SER A 1 192 ? -9.053 5.650 22.089 1.00 97.44 192 SER A C 1
ATOM 1452 O O . SER A 1 192 ? -10.139 5.211 22.477 1.00 97.44 192 SER A O 1
ATOM 1454 N N . ALA A 1 193 ? -8.975 6.550 21.103 1.00 97.44 193 ALA A N 1
ATOM 1455 C CA . ALA A 1 193 ? -10.142 6.971 20.330 1.00 97.44 193 ALA A CA 1
ATOM 1456 C C . ALA A 1 193 ? -10.702 5.817 19.476 1.00 97.44 193 ALA A C 1
ATOM 1458 O O . ALA A 1 193 ? -11.906 5.565 19.492 1.00 97.44 193 ALA A O 1
ATOM 1459 N N . LEU A 1 194 ? -9.835 5.060 18.793 1.00 97.94 194 LEU A N 1
ATOM 1460 C CA . LEU A 1 194 ? -10.222 3.891 17.989 1.00 97.94 194 LEU A CA 1
ATOM 1461 C C . LEU A 1 194 ? -10.763 2.734 18.848 1.00 97.94 194 LEU A C 1
ATOM 1463 O O . LEU A 1 194 ? -11.669 2.026 18.416 1.00 97.94 194 LEU A O 1
ATOM 1467 N N . ALA A 1 195 ? -10.279 2.566 20.080 1.00 97.62 195 ALA A N 1
ATOM 1468 C CA . ALA A 1 195 ? -10.805 1.601 21.048 1.00 97.62 195 ALA A CA 1
ATOM 1469 C C . ALA A 1 195 ? -12.233 1.947 21.505 1.00 97.62 195 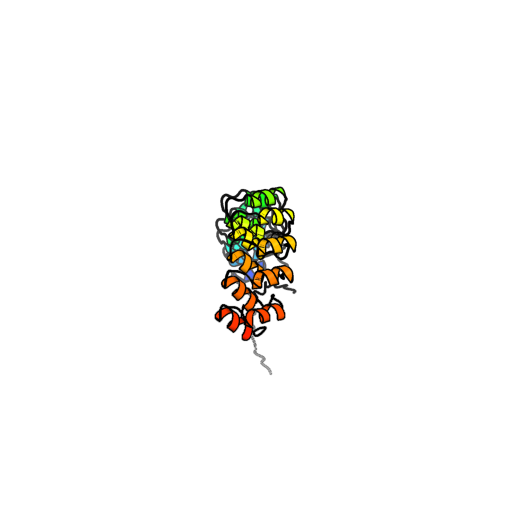ALA A C 1
ATOM 1471 O O . ALA A 1 195 ? -12.945 1.093 22.024 1.00 97.62 195 ALA A O 1
ATOM 1472 N N . GLN A 1 196 ? -12.670 3.190 21.298 1.00 97.38 196 GLN A N 1
ATOM 1473 C CA . GLN A 1 196 ? -14.028 3.666 21.572 1.00 97.38 196 GLN A CA 1
ATOM 1474 C C . GLN A 1 196 ? -14.865 3.815 20.294 1.00 97.38 196 GLN A C 1
ATOM 1476 O O . GLN A 1 196 ? -16.001 4.290 20.358 1.00 97.38 196 GLN A O 1
ATOM 1481 N N . ASP A 1 197 ? -14.337 3.404 19.134 1.00 98.50 197 ASP A N 1
ATOM 1482 C CA . ASP A 1 197 ? -15.045 3.512 17.862 1.00 98.50 197 ASP A CA 1
ATOM 1483 C C . ASP A 1 197 ? -16.404 2.806 17.946 1.00 98.50 197 ASP A C 1
ATOM 1485 O O . ASP A 1 197 ? -16.469 1.679 18.445 1.00 98.50 197 ASP A O 1
ATOM 1489 N N . PRO A 1 198 ? -17.504 3.399 17.448 1.00 97.81 198 PRO A N 1
ATOM 1490 C CA . PRO A 1 198 ? -18.813 2.751 17.488 1.00 97.81 198 PRO A CA 1
ATOM 1491 C C . PRO A 1 198 ? -18.846 1.409 16.739 1.00 97.81 198 PRO A C 1
ATOM 1493 O O . PRO A 1 198 ? -19.646 0.530 17.083 1.00 97.81 198 PRO A O 1
ATOM 1496 N N . VAL A 1 199 ? -17.972 1.221 15.746 1.00 98.38 199 VAL A N 1
ATOM 1497 C CA . VAL A 1 199 ? -17.943 0.050 14.872 1.00 98.38 199 VAL A CA 1
ATOM 1498 C C . VAL A 1 199 ? -17.024 -1.036 15.423 1.00 98.38 199 VAL A C 1
ATOM 1500 O O . VAL A 1 199 ? -15.822 -0.854 15.595 1.00 98.38 199 VAL A O 1
ATOM 1503 N N . VAL A 1 200 ? -17.613 -2.215 15.636 1.00 98.44 200 VAL A N 1
ATOM 1504 C CA . VAL A 1 200 ? -16.950 -3.420 16.164 1.00 98.44 200 VAL A CA 1
ATOM 1505 C C . VAL A 1 200 ? -15.699 -3.781 15.363 1.00 98.44 200 VAL A C 1
ATOM 1507 O O . VAL A 1 200 ? -14.645 -4.018 15.939 1.00 98.44 200 VAL A O 1
ATOM 1510 N N . ASP A 1 201 ? -15.798 -3.750 14.036 1.00 98.12 201 ASP A N 1
ATOM 1511 C CA . ASP A 1 201 ? -14.711 -4.085 13.113 1.00 98.12 201 ASP A CA 1
ATOM 1512 C C . ASP A 1 201 ? -13.450 -3.227 13.283 1.00 98.12 201 ASP A C 1
ATOM 1514 O O . ASP A 1 201 ? -12.347 -3.707 13.018 1.00 98.12 201 ASP A O 1
ATOM 1518 N N . VAL A 1 202 ? -13.607 -1.965 13.699 1.00 98.44 202 VAL A N 1
ATOM 1519 C CA . VAL A 1 202 ? -12.482 -1.058 13.965 1.00 98.44 202 VAL A CA 1
ATOM 1520 C C . VAL A 1 202 ? -11.786 -1.481 15.254 1.00 98.44 202 VAL A C 1
ATOM 1522 O O . VAL A 1 202 ? -10.573 -1.679 15.256 1.00 98.44 202 VAL A O 1
ATOM 1525 N N . ARG A 1 203 ? -12.562 -1.713 16.320 1.00 98.38 203 ARG A N 1
ATOM 1526 C CA . ARG A 1 203 ? -12.042 -2.154 17.622 1.00 98.38 203 ARG A CA 1
ATOM 1527 C C . ARG A 1 203 ? -11.361 -3.521 17.532 1.00 98.38 203 ARG A C 1
ATOM 1529 O O . ARG A 1 203 ? -10.267 -3.694 18.053 1.00 98.38 203 ARG A O 1
ATOM 1536 N N . VAL A 1 204 ? -11.947 -4.467 16.793 1.00 98.06 204 VAL A N 1
ATOM 1537 C CA . VAL A 1 204 ? -11.330 -5.777 16.512 1.00 98.06 204 VAL A CA 1
ATOM 1538 C C . VAL A 1 204 ? -10.011 -5.616 15.756 1.00 98.06 204 VAL A C 1
ATOM 1540 O O . VAL A 1 204 ? -9.022 -6.248 16.115 1.00 98.06 204 VAL A O 1
ATOM 1543 N N . ALA A 1 205 ? -9.971 -4.778 14.713 1.00 97.44 205 ALA A N 1
ATOM 1544 C CA . ALA A 1 205 ? -8.739 -4.560 13.957 1.00 97.44 205 ALA A CA 1
ATOM 1545 C C . ALA A 1 205 ? -7.625 -3.974 14.833 1.00 97.44 205 ALA A C 1
ATOM 1547 O O . ALA A 1 205 ? -6.483 -4.404 14.702 1.00 97.44 205 ALA A O 1
ATOM 1548 N N . LEU A 1 206 ? -7.973 -3.060 15.742 1.00 97.31 206 LEU A N 1
ATOM 1549 C CA . LEU A 1 206 ? -7.042 -2.448 16.682 1.00 97.31 206 LEU A CA 1
ATOM 1550 C C . LEU A 1 206 ? -6.394 -3.500 17.598 1.00 97.31 206 LEU A C 1
ATOM 1552 O O . LEU A 1 206 ? -5.172 -3.592 17.657 1.00 97.31 206 LEU A O 1
ATOM 1556 N N . VAL A 1 207 ? -7.214 -4.350 18.230 1.00 96.94 207 VAL A N 1
ATOM 1557 C CA . VAL A 1 207 ? -6.775 -5.435 19.137 1.00 96.94 207 VAL A CA 1
ATOM 1558 C C . VAL A 1 207 ? -5.809 -6.421 18.476 1.00 96.94 207 VAL A C 1
ATOM 1560 O O . VAL A 1 207 ? -4.946 -7.004 19.136 1.00 96.94 207 VAL A O 1
ATOM 1563 N N . LEU A 1 208 ? -5.982 -6.656 17.176 1.00 94.50 208 LEU A N 1
ATOM 1564 C CA . LEU A 1 208 ? -5.196 -7.640 16.434 1.00 94.50 208 LEU A CA 1
ATOM 1565 C C . LEU A 1 208 ? -3.911 -7.065 15.832 1.00 94.50 208 LEU A C 1
ATOM 1567 O O . LEU A 1 208 ? -3.042 -7.844 15.446 1.00 94.50 208 LEU A O 1
ATOM 1571 N N . ALA A 1 209 ? -3.802 -5.743 15.690 1.00 93.81 209 ALA A N 1
ATOM 1572 C CA . ALA A 1 209 ? -2.752 -5.133 14.877 1.00 93.81 209 ALA A CA 1
ATOM 1573 C C . ALA A 1 209 ? -1.734 -4.305 15.664 1.00 93.81 209 ALA A C 1
ATOM 1575 O O . ALA A 1 209 ? -0.590 -4.202 15.221 1.00 93.81 209 ALA A O 1
ATOM 1576 N N . VAL A 1 210 ? -2.119 -3.706 16.794 1.00 92.44 210 VAL A N 1
ATOM 1577 C CA . VAL A 1 210 ? -1.237 -2.820 17.565 1.00 92.44 210 VAL A CA 1
ATOM 1578 C C . VAL A 1 210 ? -1.248 -3.164 19.047 1.00 92.44 210 VAL A C 1
ATOM 1580 O O . VAL A 1 210 ? -2.250 -3.619 19.594 1.00 92.44 210 VAL A O 1
ATOM 1583 N N . GLU A 1 211 ? -0.126 -2.907 19.712 1.00 92.88 211 GLU A N 1
ATOM 1584 C CA . GLU A 1 211 ? -0.062 -2.958 21.170 1.00 92.88 211 GLU A CA 1
ATOM 1585 C C . GLU A 1 211 ? -0.898 -1.821 21.766 1.00 92.88 211 GLU A C 1
ATOM 1587 O O . GLU A 1 211 ? -0.791 -0.656 21.359 1.00 92.88 211 GLU A O 1
ATOM 1592 N N . LEU A 1 212 ? -1.744 -2.173 22.729 1.00 95.75 212 LEU A N 1
ATOM 1593 C CA . LEU A 1 212 ? -2.613 -1.249 23.445 1.00 95.75 212 LEU A CA 1
ATOM 1594 C C . LEU A 1 212 ? -2.134 -1.085 24.878 1.00 95.75 212 LEU A C 1
ATOM 1596 O O . LEU A 1 212 ? -1.541 -1.997 25.456 1.00 95.75 212 LEU A O 1
ATOM 1600 N N . ASP A 1 213 ? -2.402 0.087 25.443 1.00 95.50 213 ASP A N 1
ATOM 1601 C CA . ASP A 1 213 ? -2.133 0.305 26.852 1.00 95.50 213 ASP A CA 1
ATOM 1602 C C . ASP A 1 213 ? -3.139 -0.448 27.736 1.00 95.50 213 ASP A C 1
ATOM 1604 O O . ASP A 1 213 ? -4.202 -0.910 27.310 1.00 95.50 213 ASP A O 1
ATOM 1608 N N . GLU A 1 214 ? -2.784 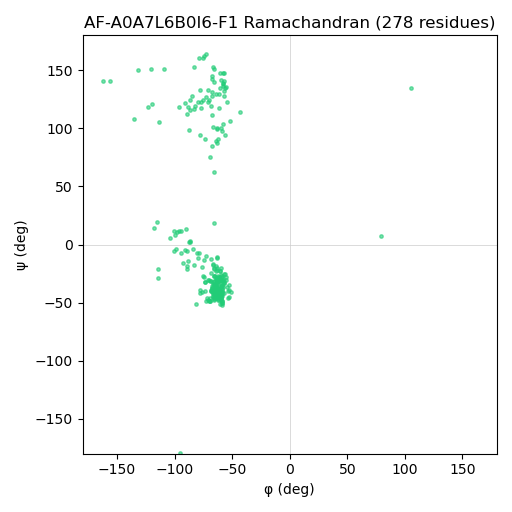-0.584 29.008 1.00 94.88 214 GLU A N 1
ATOM 1609 C CA . GLU A 1 214 ? -3.585 -1.313 29.989 1.00 94.88 214 GLU A CA 1
ATOM 1610 C C . GLU A 1 214 ? -4.986 -0.691 30.184 1.00 94.88 214 GLU A C 1
ATOM 1612 O O . GLU A 1 214 ? -5.935 -1.399 30.523 1.00 94.88 214 GLU A O 1
ATOM 1617 N N . VAL A 1 215 ? -5.141 0.622 29.969 1.00 96.00 215 VAL A N 1
ATOM 1618 C CA . VAL A 1 215 ? -6.420 1.330 30.140 1.00 96.00 215 VAL A CA 1
ATOM 1619 C C . VAL A 1 215 ? -7.390 0.940 29.028 1.00 96.00 215 VAL A C 1
ATOM 1621 O O . VAL A 1 215 ? -8.537 0.578 29.305 1.00 96.00 215 VAL A O 1
ATOM 1624 N N . ASP A 1 216 ? -6.929 0.965 27.781 1.00 97.44 216 ASP A N 1
ATOM 1625 C CA . ASP A 1 216 ? -7.718 0.585 26.616 1.00 97.44 216 ASP A CA 1
ATOM 1626 C C . ASP A 1 216 ? -8.023 -0.914 26.612 1.00 97.44 216 ASP A C 1
ATOM 1628 O O . ASP A 1 216 ? -9.157 -1.307 26.334 1.00 97.44 216 ASP A O 1
ATOM 1632 N N . LEU A 1 217 ? -7.063 -1.755 27.006 1.00 97.25 217 LEU A N 1
ATOM 1633 C CA . LEU A 1 217 ? -7.277 -3.197 27.142 1.00 97.25 217 LEU A CA 1
ATOM 1634 C C . LEU A 1 217 ? -8.365 -3.516 28.172 1.00 97.25 217 LEU A C 1
ATOM 1636 O O . LEU A 1 217 ? -9.259 -4.307 27.880 1.00 97.25 217 LEU A O 1
ATOM 1640 N N . ARG A 1 218 ? -8.338 -2.872 29.347 1.00 96.19 218 ARG A N 1
ATOM 1641 C CA . ARG A 1 218 ? -9.387 -3.043 30.366 1.00 96.19 218 ARG A CA 1
ATOM 1642 C C . ARG A 1 218 ? -10.748 -2.576 29.870 1.00 96.19 218 ARG A C 1
ATOM 1644 O O . ARG A 1 218 ? -11.731 -3.266 30.098 1.00 96.19 218 ARG A O 1
ATOM 1651 N N . ARG A 1 219 ? -10.811 -1.465 29.129 1.00 96.69 219 ARG A N 1
ATOM 1652 C CA . ARG A 1 219 ? -12.062 -1.028 28.491 1.00 96.69 219 ARG A CA 1
ATOM 1653 C C . ARG A 1 219 ? -12.606 -2.086 27.526 1.00 96.69 219 ARG A C 1
ATOM 1655 O O . ARG A 1 219 ? -13.809 -2.319 27.500 1.00 96.69 219 ARG A O 1
ATOM 1662 N N . LEU A 1 220 ? -11.737 -2.704 26.727 1.00 97.31 220 LEU A N 1
ATOM 1663 C CA . LEU A 1 220 ? -12.127 -3.696 25.720 1.00 97.31 220 LEU A CA 1
ATOM 1664 C C . LEU A 1 220 ? -12.477 -5.068 26.321 1.00 97.31 220 LEU A C 1
ATOM 1666 O O . LEU A 1 220 ? -13.184 -5.839 25.673 1.00 97.31 220 LEU A O 1
ATOM 1670 N N . LEU A 1 221 ? -12.040 -5.372 27.551 1.00 96.88 221 LEU A N 1
ATOM 1671 C CA . LEU A 1 221 ? -12.539 -6.528 28.309 1.00 96.88 221 LEU A CA 1
ATOM 1672 C C . LEU A 1 221 ? -14.039 -6.409 28.590 1.00 96.88 221 LEU A C 1
ATOM 1674 O O . LEU A 1 221 ? -14.757 -7.392 28.468 1.00 96.88 221 LEU A O 1
ATOM 1678 N N . ASP A 1 222 ? -14.514 -5.200 28.887 1.00 95.75 222 ASP A N 1
ATOM 1679 C CA . ASP A 1 222 ? -15.930 -4.917 29.138 1.00 95.75 222 ASP A CA 1
ATOM 1680 C C . ASP A 1 222 ? -16.691 -4.536 27.850 1.00 95.75 222 ASP A C 1
ATOM 1682 O O . ASP A 1 222 ? -17.811 -4.016 27.897 1.00 95.75 222 ASP A O 1
ATOM 1686 N N . ASP A 1 223 ? -16.101 -4.767 26.668 1.00 98.19 223 ASP A N 1
ATOM 1687 C CA . ASP A 1 223 ? -16.733 -4.407 25.401 1.00 98.19 223 ASP A CA 1
ATOM 1688 C C . ASP A 1 223 ? -18.050 -5.161 25.226 1.00 98.19 223 ASP A C 1
ATOM 1690 O O . ASP A 1 223 ? -18.103 -6.386 25.307 1.00 98.19 223 ASP A O 1
ATOM 1694 N N . ARG A 1 224 ? -19.124 -4.439 24.898 1.00 96.56 224 ARG A N 1
ATOM 1695 C CA . ARG A 1 224 ? -20.451 -5.026 24.649 1.00 96.56 224 ARG A CA 1
ATOM 1696 C C . ARG A 1 224 ? -20.460 -6.095 23.550 1.00 96.56 224 ARG A C 1
ATOM 1698 O O . ARG A 1 224 ? -21.356 -6.933 23.518 1.00 96.56 224 ARG A O 1
ATOM 1705 N N . SER A 1 225 ? -19.509 -6.048 22.621 1.00 98.00 225 SER A N 1
ATOM 1706 C CA . SER A 1 225 ? -19.411 -6.981 21.508 1.00 98.00 225 SER A CA 1
ATOM 1707 C C . SER A 1 225 ? -18.589 -8.209 21.878 1.00 98.00 225 SER A C 1
ATOM 1709 O O . SER A 1 225 ? -17.375 -8.129 22.069 1.00 98.00 225 SER A O 1
ATOM 1711 N N . VAL A 1 226 ? -19.236 -9.375 21.830 1.00 97.88 226 VAL A N 1
ATOM 1712 C CA . VAL A 1 226 ? -18.580 -10.689 21.942 1.00 97.88 226 VAL A CA 1
ATOM 1713 C C . VAL A 1 226 ? -17.428 -10.822 20.942 1.00 97.88 226 VAL A C 1
ATOM 1715 O O . VAL A 1 226 ? -16.401 -11.404 21.264 1.00 97.88 226 VAL A O 1
ATOM 1718 N N . GLN A 1 227 ? -17.536 -10.234 19.745 1.00 97.69 227 GLN A N 1
ATOM 1719 C CA . GLN A 1 227 ? -16.475 -10.308 18.733 1.00 97.69 227 GLN A CA 1
ATOM 1720 C C . GLN A 1 227 ? -15.187 -9.591 19.160 1.00 97.69 227 GLN A C 1
ATOM 1722 O O . GLN A 1 227 ? -14.100 -10.066 18.840 1.00 97.69 227 GLN A O 1
ATOM 1727 N N . VAL A 1 228 ? -15.291 -8.475 19.891 1.00 98.06 228 VAL A N 1
ATOM 1728 C CA . VAL A 1 228 ? -14.116 -7.757 20.416 1.00 98.06 228 VAL A CA 1
ATOM 1729 C C . VAL A 1 228 ? -13.460 -8.579 21.515 1.00 98.06 228 VAL A C 1
ATOM 1731 O O . VAL A 1 228 ? -12.259 -8.830 21.452 1.00 98.06 228 VAL A O 1
ATOM 1734 N N . ARG A 1 229 ? -14.252 -9.072 22.473 1.00 98.06 229 ARG A N 1
ATOM 1735 C CA . ARG A 1 229 ? -13.745 -9.904 23.573 1.00 98.06 229 ARG A CA 1
ATOM 1736 C C . ARG A 1 229 ? -13.145 -11.219 23.063 1.00 98.06 229 ARG A C 1
ATOM 1738 O O . ARG A 1 229 ? -12.073 -11.627 23.495 1.00 98.06 229 ARG A O 1
ATOM 1745 N N . MET A 1 230 ? -13.746 -11.819 22.036 1.00 97.25 230 MET A N 1
ATOM 1746 C CA . MET A 1 230 ? -13.190 -12.974 21.325 1.00 97.25 230 MET A CA 1
ATOM 1747 C C . MET A 1 230 ? -11.852 -12.651 20.645 1.00 97.25 230 MET A C 1
ATOM 1749 O O . MET A 1 230 ? -10.915 -13.447 20.714 1.00 97.25 230 MET A O 1
ATOM 1753 N N . ALA A 1 231 ? -11.734 -11.491 19.989 1.00 96.38 231 ALA A N 1
ATOM 1754 C CA . ALA A 1 231 ? -10.470 -11.057 19.395 1.00 96.38 231 ALA A CA 1
ATOM 1755 C C . ALA A 1 231 ? -9.385 -10.869 20.466 1.00 96.38 231 ALA A C 1
ATOM 1757 O O . ALA A 1 231 ? -8.258 -11.316 20.266 1.00 96.38 231 ALA A O 1
ATOM 1758 N N . MET A 1 232 ? -9.738 -10.295 21.620 1.00 96.56 232 MET A N 1
ATOM 1759 C CA . MET A 1 232 ? -8.839 -10.152 22.768 1.00 96.56 232 MET A CA 1
ATOM 1760 C C . MET A 1 232 ? -8.351 -11.516 23.274 1.00 96.56 232 MET A C 1
ATOM 1762 O O . MET A 1 232 ? -7.151 -11.703 23.456 1.00 96.56 232 MET A O 1
ATOM 1766 N N . ALA A 1 233 ? -9.255 -12.492 23.426 1.00 95.94 233 ALA A N 1
ATOM 1767 C CA . ALA A 1 233 ? -8.922 -13.845 23.879 1.00 95.94 233 ALA A CA 1
ATOM 1768 C C . ALA A 1 233 ? -7.973 -14.591 22.921 1.00 95.94 233 ALA A C 1
ATOM 1770 O O . ALA A 1 233 ? -7.160 -15.397 23.367 1.00 95.94 233 ALA A O 1
ATOM 1771 N N . ARG A 1 234 ? -8.051 -14.315 21.610 1.00 93.19 234 ARG A N 1
ATOM 1772 C CA . ARG A 1 234 ? -7.227 -14.962 20.569 1.00 93.19 234 ARG A CA 1
ATOM 1773 C C . ARG A 1 234 ? -5.942 -14.215 20.223 1.00 93.19 234 ARG A C 1
ATOM 1775 O O . ARG A 1 234 ? -5.088 -14.780 19.546 1.00 93.19 234 ARG A O 1
ATOM 1782 N N . SER A 1 235 ? -5.818 -12.951 20.611 1.00 91.38 235 SER A N 1
ATOM 1783 C CA . SER A 1 235 ? -4.703 -12.108 20.188 1.00 91.38 235 SER A CA 1
ATOM 1784 C C . SER A 1 235 ? -3.436 -12.437 20.973 1.00 91.38 235 SER A C 1
ATOM 1786 O O . SER A 1 235 ? -3.411 -12.313 22.197 1.00 91.38 235 SER A O 1
ATOM 1788 N N . GLU A 1 236 ? -2.357 -12.807 20.277 1.00 88.81 236 GLU A N 1
ATOM 1789 C CA . GLU A 1 236 ? -1.023 -12.964 20.879 1.00 88.81 236 GLU A CA 1
ATOM 1790 C C . GLU A 1 236 ? -0.455 -11.631 21.389 1.00 88.81 236 GLU A C 1
ATOM 1792 O O . GLU A 1 236 ? 0.293 -11.629 22.366 1.00 88.81 236 GLU A O 1
ATOM 1797 N N . VAL A 1 237 ? -0.874 -10.512 20.785 1.00 88.81 237 VAL A N 1
ATOM 1798 C CA . VAL A 1 237 ? -0.458 -9.145 21.142 1.00 88.81 237 VAL A CA 1
ATOM 1799 C C . VAL A 1 237 ? -1.004 -8.728 22.512 1.00 88.81 237 VAL A C 1
ATOM 1801 O O . VAL A 1 237 ? -0.364 -7.973 23.238 1.00 88.81 237 VAL A O 1
ATOM 1804 N N . VAL A 1 238 ? -2.180 -9.232 22.897 1.00 93.25 238 VAL A N 1
ATOM 1805 C CA . VAL A 1 238 ? -2.792 -8.910 24.193 1.00 93.25 238 VAL A CA 1
ATOM 1806 C C . VAL A 1 238 ? -1.998 -9.579 25.328 1.00 93.25 238 VAL A C 1
ATOM 1808 O O . VAL A 1 238 ? -1.713 -10.771 25.250 1.00 93.25 238 VAL A O 1
ATOM 1811 N N . PRO A 1 239 ? -1.647 -8.880 26.421 1.00 93.94 239 PRO A N 1
ATOM 1812 C CA . PRO A 1 239 ? -0.936 -9.486 27.545 1.00 93.94 239 PRO A CA 1
ATOM 1813 C C . PRO A 1 239 ? -1.672 -10.683 28.166 1.00 93.94 239 PRO A C 1
ATOM 1815 O O . PRO A 1 239 ? -2.902 -10.726 28.238 1.00 93.94 239 PRO A O 1
ATOM 1818 N N . ALA A 1 240 ? -0.914 -11.663 28.667 1.00 92.50 240 ALA A N 1
ATOM 1819 C CA . ALA A 1 240 ? -1.480 -12.912 29.180 1.00 92.50 240 ALA A CA 1
ATOM 1820 C C . ALA A 1 240 ? -2.452 -12.709 30.353 1.00 92.50 240 ALA A C 1
ATOM 1822 O O . ALA A 1 240 ? -3.469 -13.396 30.407 1.00 92.50 240 ALA A O 1
ATOM 1823 N N . HIS A 1 241 ? -2.181 -11.765 31.260 1.00 93.62 241 HIS A N 1
ATOM 1824 C CA . HIS A 1 241 ? -3.069 -11.479 32.393 1.00 93.62 241 HIS A CA 1
ATOM 1825 C C . HIS A 1 241 ? -4.405 -10.875 31.945 1.00 93.62 241 HIS A C 1
ATOM 1827 O O . HIS A 1 241 ? -5.441 -11.222 32.505 1.00 93.62 241 HIS A O 1
ATOM 1833 N N . ILE A 1 242 ? -4.399 -10.040 30.898 1.00 95.12 242 ILE A N 1
ATOM 1834 C CA . ILE A 1 242 ? -5.622 -9.506 30.283 1.00 95.12 242 ILE A CA 1
ATOM 1835 C C . ILE A 1 242 ? -6.425 -10.638 29.643 1.00 95.12 242 ILE A C 1
ATOM 1837 O O . ILE A 1 242 ? -7.619 -10.758 29.902 1.00 95.12 242 ILE A O 1
ATOM 1841 N N . ARG A 1 243 ? -5.783 -11.529 28.874 1.00 94.50 243 ARG A N 1
ATOM 1842 C CA . ARG A 1 243 ? -6.477 -12.701 28.310 1.00 94.50 243 ARG A CA 1
ATOM 1843 C C . ARG A 1 243 ? -7.061 -13.605 29.393 1.00 94.50 243 ARG A C 1
ATOM 1845 O O . ARG A 1 243 ? -8.188 -14.059 29.257 1.00 94.50 243 ARG A O 1
ATOM 1852 N N . GLN A 1 244 ? -6.329 -13.850 30.479 1.00 93.06 244 GLN A N 1
ATOM 1853 C CA . GLN A 1 244 ? -6.807 -14.683 31.587 1.00 93.06 244 GLN A CA 1
ATOM 1854 C C . GLN A 1 244 ? -8.041 -14.096 32.283 1.00 93.06 244 GLN A C 1
ATOM 1856 O O . GLN A 1 244 ? -8.868 -14.862 32.773 1.00 93.06 244 GLN A O 1
ATOM 1861 N N . ALA A 1 245 ? -8.211 -12.770 32.293 1.00 95.31 245 ALA A N 1
ATOM 1862 C CA . ALA A 1 245 ? -9.425 -12.147 32.818 1.00 95.31 245 ALA A CA 1
ATOM 1863 C C . ALA A 1 245 ? -10.687 -12.581 32.043 1.00 95.31 245 ALA A C 1
ATOM 1865 O O . ALA A 1 245 ? -11.746 -12.743 32.648 1.00 95.31 245 ALA A O 1
ATOM 1866 N N . LEU A 1 246 ? -10.561 -12.872 30.740 1.00 96.25 246 LEU A N 1
ATOM 1867 C CA . LEU A 1 246 ? -11.656 -13.365 29.894 1.00 96.25 246 LEU A CA 1
ATOM 1868 C C . LEU A 1 246 ? -12.044 -14.821 30.180 1.00 96.25 246 LEU A C 1
ATOM 1870 O O . LEU A 1 246 ? -13.087 -15.260 29.721 1.00 96.25 246 LEU A O 1
ATOM 1874 N N . ALA A 1 247 ? -11.287 -15.578 30.982 1.00 95.62 247 ALA A N 1
ATOM 1875 C CA . ALA A 1 247 ? -11.671 -16.944 31.367 1.00 95.62 247 ALA A CA 1
ATOM 1876 C C . ALA A 1 247 ? -12.977 -17.010 32.188 1.00 95.62 247 ALA A C 1
ATOM 1878 O O . ALA A 1 247 ? -13.503 -18.099 32.418 1.00 95.62 247 ALA A O 1
ATOM 1879 N N . ARG A 1 248 ? -13.464 -15.854 32.659 1.00 94.81 248 ARG A N 1
ATOM 1880 C CA . ARG A 1 248 ? -14.736 -15.669 33.370 1.00 94.81 248 ARG A CA 1
ATOM 1881 C C . ARG A 1 248 ? -15.726 -14.803 32.578 1.00 94.81 248 ARG A C 1
ATOM 1883 O O . ARG A 1 248 ? -16.618 -14.212 33.183 1.00 94.81 248 ARG A O 1
ATOM 1890 N N . ASP A 1 249 ? -15.529 -14.665 31.266 1.00 97.88 249 ASP A N 1
ATOM 1891 C CA . ASP A 1 249 ? -16.452 -13.922 30.403 1.00 97.88 249 ASP A CA 1
ATOM 1892 C C . ASP A 1 249 ? -17.870 -14.511 30.512 1.00 97.88 249 ASP A C 1
ATOM 1894 O O . ASP A 1 249 ? -18.008 -15.733 30.589 1.00 97.88 249 ASP A O 1
ATOM 1898 N N . PRO A 1 250 ? -18.929 -13.680 30.523 1.00 96.31 250 PRO A N 1
ATOM 1899 C CA . PRO A 1 250 ? -20.305 -14.175 30.512 1.00 96.31 250 PRO A CA 1
ATOM 1900 C C . PRO A 1 250 ? -20.663 -14.960 29.240 1.00 96.31 250 PRO A C 1
ATOM 1902 O O . PRO A 1 250 ? -21.643 -15.702 29.244 1.00 96.31 250 PRO A O 1
ATOM 1905 N N . ASP A 1 251 ? -19.919 -14.776 28.146 1.00 97.69 251 ASP A N 1
ATOM 1906 C CA . ASP A 1 251 ? -20.027 -15.599 26.947 1.00 97.69 251 ASP A CA 1
ATOM 1907 C C . ASP A 1 251 ? -19.082 -16.807 27.050 1.00 97.69 251 ASP A C 1
ATOM 1909 O O . ASP A 1 251 ? -17.856 -16.670 27.013 1.00 97.69 251 ASP A O 1
ATOM 1913 N N . GLU A 1 252 ? -19.661 -18.004 27.160 1.00 96.69 252 GLU A N 1
ATOM 1914 C CA . GLU A 1 252 ? -18.911 -19.245 27.395 1.00 96.69 252 GLU A CA 1
ATOM 1915 C C . GLU A 1 252 ? -17.877 -19.524 26.293 1.00 96.69 252 GLU A C 1
ATOM 1917 O O . GLU A 1 252 ? -16.786 -20.012 26.573 1.00 96.69 252 GLU A O 1
ATOM 1922 N N . MET A 1 253 ? -18.167 -19.142 25.042 1.00 95.75 253 MET A N 1
ATOM 1923 C CA . MET A 1 253 ? -17.242 -19.349 23.929 1.00 95.75 253 MET A CA 1
ATOM 1924 C C . MET A 1 253 ? -15.993 -18.473 24.085 1.00 95.75 253 MET A C 1
ATOM 1926 O O . MET A 1 253 ? -14.884 -18.916 23.780 1.00 95.75 253 MET A O 1
ATOM 1930 N N . VAL A 1 254 ? -16.148 -17.229 24.553 1.00 96.88 254 VAL A N 1
ATOM 1931 C CA . VAL A 1 254 ? -15.009 -16.351 24.868 1.00 96.88 254 VAL A CA 1
ATOM 1932 C C . VAL A 1 254 ? -14.204 -16.931 26.032 1.00 96.88 254 VAL A C 1
ATOM 1934 O O . VAL A 1 254 ? -12.974 -17.001 25.945 1.00 96.88 254 VAL A O 1
ATOM 1937 N N . ALA A 1 255 ? -14.888 -17.392 27.082 1.00 96.62 255 ALA A N 1
ATOM 1938 C CA . ALA A 1 255 ? -14.257 -17.983 28.256 1.00 96.62 255 ALA A CA 1
ATOM 1939 C C . ALA A 1 255 ? -13.457 -19.252 27.928 1.00 96.62 255 ALA A C 1
ATOM 1941 O O . ALA A 1 255 ? -12.312 -19.383 28.369 1.00 96.62 255 ALA A O 1
ATOM 1942 N N . ASP A 1 256 ? -14.017 -20.155 27.120 1.00 96.38 256 ASP A N 1
ATOM 1943 C CA . ASP A 1 256 ? -13.351 -21.372 26.649 1.00 96.38 256 ASP A CA 1
ATOM 1944 C C . ASP A 1 256 ? -12.074 -21.037 25.871 1.00 96.38 256 ASP A C 1
ATOM 1946 O O . ASP A 1 256 ? -10.994 -21.527 26.205 1.00 96.38 256 ASP A O 1
ATOM 1950 N N . VAL A 1 257 ? -12.160 -20.124 24.897 1.00 95.44 257 VAL A N 1
ATOM 1951 C CA . VAL A 1 257 ? -11.004 -19.712 24.085 1.00 95.44 257 VAL A CA 1
ATOM 1952 C C . VAL A 1 257 ? -9.898 -19.100 24.946 1.00 95.44 257 VAL A C 1
ATOM 1954 O O . VAL A 1 257 ? -8.720 -19.384 24.727 1.00 95.44 257 VAL A O 1
ATOM 1957 N N . ALA A 1 258 ? -10.254 -18.292 25.946 1.00 94.25 258 ALA A N 1
ATOM 1958 C CA . ALA A 1 258 ? -9.288 -17.719 26.876 1.00 94.25 258 ALA A CA 1
ATOM 1959 C C . ALA A 1 258 ? -8.615 -18.786 27.762 1.00 94.25 258 ALA A C 1
ATOM 1961 O O . ALA A 1 258 ? -7.407 -18.712 27.998 1.00 94.25 258 ALA A O 1
ATOM 1962 N N . ARG A 1 259 ? -9.370 -19.792 28.233 1.00 94.56 259 ARG A N 1
ATOM 1963 C CA . ARG A 1 259 ? -8.853 -20.913 29.043 1.00 94.56 259 ARG A CA 1
ATOM 1964 C C . ARG A 1 259 ? -7.926 -21.831 28.247 1.00 94.56 259 ARG A C 1
ATOM 1966 O O . ARG A 1 259 ? -6.938 -22.328 28.787 1.00 94.56 259 ARG A O 1
ATOM 1973 N N . GLU A 1 260 ? -8.239 -22.051 26.977 1.00 92.69 260 GLU A N 1
ATOM 1974 C CA . GLU A 1 260 ? -7.519 -22.979 26.102 1.00 92.69 260 GLU A CA 1
ATOM 1975 C C . GLU A 1 260 ? -6.348 -22.339 25.351 1.00 92.69 260 GLU A C 1
ATOM 1977 O O . GLU A 1 260 ? -5.589 -23.047 24.688 1.00 92.69 260 GLU A O 1
ATOM 1982 N N . PHE A 1 261 ? -6.161 -21.021 25.462 1.00 90.19 261 PHE A N 1
ATOM 1983 C CA . PHE A 1 261 ? -5.143 -20.298 24.709 1.00 90.19 261 PHE A CA 1
ATOM 1984 C C . PHE A 1 261 ? -3.731 -20.882 24.907 1.00 90.19 261 PHE A C 1
ATOM 1986 O O . PHE A 1 261 ? -3.189 -20.929 26.017 1.00 90.19 261 PHE A O 1
ATOM 1993 N N . ARG A 1 262 ? -3.095 -21.277 23.797 1.00 83.06 262 ARG A N 1
ATOM 1994 C CA . ARG A 1 262 ? -1.696 -21.727 23.741 1.00 83.06 262 ARG A CA 1
ATOM 1995 C C . ARG A 1 262 ? -0.888 -20.806 22.816 1.00 83.06 262 ARG A C 1
ATOM 1997 O O . ARG A 1 262 ? -1.218 -20.746 21.628 1.00 83.06 262 ARG A O 1
ATOM 2004 N N . PRO A 1 263 ? 0.174 -20.138 23.309 1.00 73.00 263 PRO A N 1
ATOM 2005 C CA . PRO A 1 263 ? 1.052 -19.326 22.465 1.00 73.00 263 PRO A CA 1
ATOM 2006 C C . PRO A 1 263 ? 1.634 -20.155 21.310 1.00 73.00 263 PRO A C 1
ATOM 2008 O O . PRO A 1 263 ? 2.072 -21.284 21.540 1.00 73.00 263 PRO A O 1
ATOM 2011 N N . GLY A 1 264 ? 1.641 -19.624 20.083 1.00 65.19 264 GLY A N 1
ATOM 2012 C CA . GLY A 1 264 ? 2.236 -20.285 18.916 1.00 65.19 264 GLY A CA 1
ATOM 2013 C C . GLY A 1 264 ? 1.386 -21.384 18.263 1.00 65.19 264 GLY A C 1
ATOM 2014 O O . GLY A 1 264 ? 1.870 -22.063 17.360 1.00 65.19 264 GLY A O 1
ATOM 2015 N N . SER A 1 265 ? 0.129 -21.571 18.686 1.00 56.38 265 SER A N 1
ATOM 2016 C CA . SER A 1 265 ? -0.809 -22.530 18.070 1.00 56.38 265 SER A CA 1
ATOM 2017 C C . SER A 1 265 ? -1.628 -21.941 16.910 1.00 56.38 265 SER A C 1
ATOM 2019 O O . SER A 1 265 ? -2.203 -22.688 16.115 1.00 56.38 265 SER A O 1
ATOM 2021 N N . SER A 1 266 ? -1.644 -20.613 16.746 1.00 48.41 266 SER A N 1
ATOM 2022 C CA . SER A 1 266 ? -2.237 -19.962 15.578 1.00 48.41 266 SER A CA 1
ATOM 2023 C C . SER A 1 266 ? -1.291 -20.051 14.382 1.00 48.41 266 SER A C 1
ATOM 2025 O O . SER A 1 266 ? -0.411 -19.212 14.192 1.00 48.41 266 SER A O 1
ATOM 2027 N N . GLY A 1 267 ? -1.495 -21.077 13.553 1.00 42.62 267 GLY A N 1
ATOM 2028 C CA . GLY A 1 267 ? -0.897 -21.231 12.227 1.00 42.62 267 GLY A CA 1
ATOM 2029 C C . GLY A 1 267 ? -1.369 -20.169 11.229 1.00 42.62 267 GLY A C 1
ATOM 2030 O O . GLY A 1 267 ? -1.977 -20.490 10.212 1.00 42.62 267 GLY A O 1
ATOM 2031 N N . THR A 1 268 ? -1.077 -18.902 11.500 1.00 37.12 268 THR A N 1
ATOM 2032 C CA . THR A 1 268 ? -1.137 -17.840 10.495 1.00 37.12 268 THR A CA 1
ATOM 2033 C C . THR A 1 268 ? 0.211 -17.814 9.781 1.00 37.12 268 THR A C 1
ATOM 2035 O O . THR A 1 268 ? 1.241 -17.697 10.451 1.00 37.12 268 THR A O 1
ATOM 2038 N N . PRO A 1 269 ? 0.260 -17.945 8.442 1.00 32.44 269 PRO A N 1
ATOM 2039 C CA . PRO A 1 269 ? 1.515 -17.838 7.727 1.00 32.44 269 PRO A CA 1
ATOM 2040 C C . PRO A 1 269 ? 2.049 -16.435 7.985 1.00 32.44 269 PRO A C 1
ATOM 2042 O O . PRO A 1 269 ? 1.420 -15.444 7.615 1.00 32.44 269 PRO A O 1
ATOM 2045 N N . VAL A 1 270 ? 3.215 -16.355 8.622 1.00 32.91 270 VAL A N 1
ATOM 2046 C CA . VAL A 1 270 ? 4.051 -15.166 8.543 1.00 32.91 270 VAL A CA 1
ATOM 2047 C C . VAL A 1 270 ? 4.194 -14.898 7.052 1.00 32.91 270 VAL A C 1
ATOM 2049 O O . VAL A 1 270 ? 4.879 -15.644 6.346 1.00 32.91 270 VAL A O 1
ATOM 2052 N N . VAL A 1 271 ? 3.512 -13.867 6.552 1.00 35.47 271 VAL A N 1
ATOM 2053 C CA . VAL A 1 271 ? 3.869 -13.254 5.281 1.00 35.47 271 VAL A CA 1
ATOM 2054 C C . VAL A 1 271 ? 5.261 -12.702 5.527 1.00 35.47 271 VAL A C 1
ATOM 2056 O O . VAL A 1 271 ? 5.448 -11.575 5.975 1.00 35.47 271 VAL A O 1
ATOM 2059 N N . ARG A 1 272 ? 6.260 -13.557 5.301 1.00 31.59 272 ARG A N 1
ATOM 2060 C CA . ARG A 1 272 ? 7.624 -13.138 5.053 1.00 31.59 272 ARG A CA 1
ATOM 2061 C C . ARG A 1 272 ? 7.510 -12.264 3.820 1.00 31.59 272 ARG A C 1
ATOM 2063 O O . ARG A 1 272 ? 7.429 -12.769 2.702 1.00 31.59 272 ARG A O 1
ATOM 2070 N N . THR A 1 273 ? 7.458 -10.956 4.031 1.00 33.97 273 THR A N 1
ATOM 2071 C CA . THR A 1 273 ? 7.846 -9.985 3.022 1.00 33.97 273 THR A CA 1
ATOM 2072 C C . THR A 1 273 ? 9.277 -10.345 2.654 1.00 33.97 273 THR A C 1
ATOM 2074 O O . THR A 1 273 ? 10.239 -10.053 3.360 1.00 33.97 273 THR A O 1
ATOM 2077 N N . GLY A 1 274 ? 9.398 -11.146 1.598 1.00 30.77 274 GLY A N 1
ATOM 2078 C CA . GLY A 1 274 ? 10.664 -11.609 1.078 1.00 30.77 274 GLY A CA 1
ATOM 2079 C C . GLY A 1 274 ? 11.416 -10.425 0.502 1.00 30.77 274 GLY A C 1
ATOM 2080 O O . GLY A 1 274 ? 11.393 -10.213 -0.705 1.00 30.77 274 GLY A O 1
ATOM 2081 N N . HIS A 1 275 ? 12.133 -9.689 1.348 1.00 37.88 275 HIS A N 1
ATOM 2082 C CA . HIS A 1 275 ? 13.374 -9.072 0.919 1.00 37.88 275 HIS A CA 1
ATOM 2083 C C . HIS A 1 275 ? 14.335 -10.211 0.581 1.00 37.88 275 HIS A C 1
ATOM 2085 O O . HIS A 1 275 ? 15.076 -10.712 1.423 1.00 37.88 275 HIS A O 1
ATOM 2091 N N . ARG A 1 276 ? 14.288 -10.659 -0.676 1.00 34.44 276 ARG A N 1
ATOM 2092 C CA . ARG A 1 276 ? 15.447 -11.294 -1.292 1.00 34.44 276 ARG A CA 1
ATOM 2093 C C . ARG A 1 276 ? 16.448 -10.184 -1.581 1.00 34.44 276 ARG A C 1
ATOM 2095 O O . ARG A 1 276 ? 16.410 -9.556 -2.631 1.00 34.44 276 ARG A O 1
ATOM 2102 N N . SER A 1 277 ? 17.319 -9.940 -0.615 1.00 39.28 277 SER A N 1
ATOM 2103 C CA . SER A 1 277 ? 18.666 -9.456 -0.871 1.00 39.28 277 SER A CA 1
ATOM 2104 C C . SER A 1 277 ? 19.394 -10.544 -1.666 1.00 39.28 277 SER A C 1
ATOM 2106 O O . SER A 1 277 ? 19.809 -11.562 -1.118 1.00 39.28 277 SER A O 1
ATOM 2108 N N . SER A 1 278 ? 19.490 -10.377 -2.982 1.00 35.53 278 SER A N 1
ATOM 2109 C CA . SER A 1 278 ? 20.417 -11.153 -3.805 1.00 35.53 278 SER A CA 1
ATOM 2110 C C . SER A 1 278 ? 21.757 -10.427 -3.808 1.00 35.53 278 SER A C 1
ATOM 2112 O O . SER A 1 278 ? 21.929 -9.433 -4.511 1.00 35.53 278 SER A O 1
ATOM 2114 N N . GLY A 1 279 ? 22.662 -10.903 -2.957 1.00 32.78 279 GLY A N 1
ATOM 2115 C CA . GLY A 1 279 ? 24.093 -10.739 -3.157 1.00 32.78 279 GLY A CA 1
ATOM 2116 C C . GLY A 1 279 ? 24.613 -11.819 -4.108 1.00 32.78 279 GLY A C 1
ATOM 2117 O O . GLY A 1 279 ? 24.049 -12.914 -4.136 1.00 32.78 279 GLY A O 1
ATOM 2118 N N . THR A 1 280 ? 25.698 -11.446 -4.795 1.00 38.00 280 THR A N 1
ATOM 2119 C CA . THR A 1 280 ? 26.496 -12.124 -5.840 1.00 38.00 280 THR A CA 1
ATOM 2120 C C . THR A 1 280 ? 25.884 -12.174 -7.228 1.00 38.00 280 THR A C 1
ATOM 2122 O O . THR A 1 280 ? 24.925 -12.951 -7.426 1.00 38.00 280 THR A O 1
#

Organism: NCBI:txid2749844

Foldseek 3Di:
DDDDDDDDDPPPPPPLPDPVSLQVLLQDPPRDQVSLLVQLPPPDPSSVLSLLQDLPHDQSSLVVQLVDPDPSSVLSVLQHLNNAPVSLLSQCPDPDLSSVLSNLPHPNNDPVSLVCLLPDPDLSSLLSSLLDQDDDPVSLVSQLVDPDLSSLLSNLQRYLDPVSVVSQLPPPDVSNLLSVLQHANDDLVSLLSQLVDPDPSSVLSNLAHYQHDPVSLVVQCPDPDPSSLQSLLAHPSRDLVSLCVQLPPPPPVSNVSSVPDDPPPPPDPPPPPDPPPDDD

Nearest PDB structures (foldseek):
  3fga-assembly1_A  TM=5.319E-01  e=3.760E-05  Mus musculus
  5hdt-assembly1_A  TM=3.542E-01  e=2.157E-01  Homo sapiens
  8whj-assembly1_A  TM=2.000E-01  e=2.258E-01  Homo sapiens
  8whk-assembly1_A  TM=1.604E-01  e=1.716E-01  Homo sapiens

Solvent-accessible surface area (backbone atoms only — not comparable to full-atom values): 15645 Å² total; per-residue (Å²): 140,81,90,82,84,87,77,90,76,84,79,69,74,79,70,62,83,42,73,66,38,48,35,50,49,41,64,41,86,84,53,49,67,67,59,44,41,58,40,40,68,43,92,48,65,69,32,25,24,39,33,28,59,38,68,81,45,46,60,80,26,45,58,62,31,53,68,41,90,51,66,66,29,26,25,26,28,29,51,24,64,53,45,49,54,77,50,42,60,52,34,58,69,43,91,48,66,66,28,28,51,24,25,68,73,18,84,48,55,45,69,72,47,51,50,53,29,67,69,42,89,50,60,65,49,31,26,53,56,22,55,42,46,78,65,59,68,73,57,46,55,50,42,73,66,40,91,47,61,67,29,30,14,35,25,36,40,39,44,70,49,66,66,60,51,56,58,41,66,71,42,92,46,64,65,24,33,26,19,36,30,50,21,80,77,58,48,71,70,54,48,52,51,42,66,63,44,93,48,63,70,24,31,34,35,24,50,70,53,41,86,71,56,73,69,52,50,56,54,42,66,70,41,91,45,65,68,40,35,37,41,43,30,68,25,83,72,44,54,69,71,64,24,52,61,33,47,72,40,94,49,62,71,38,10,50,46,20,67,66,60,57,91,89,68,74,87,66,80,78,79,70,78,75,79,76,79,81,76,136

Mean predicted aligned error: 8.56 Å

Sequence (280 aa):
MGKRQGVGDGSAAATGDGVDGRLALARDPATTHLTLIDLAADPSAVVRKAVATRTDAPAQALRPLARDHDRHVREAVARNPSTSVGNLLRLVKDADRWVRWAVAGNPACDESVRRVMAEAPDKELRGLLAETRELEPELAARLVDDVSPEVRERLATHTHDPDVITALTADRTARVRKGLARNPRTTTAQRSALAQDPVVDVRVALVLAVELDEVDLRRLLDDRSVQVRMAMARSEVVPAHIRQALARDPDEMVADVAREFRPGSSGTPVVRTGHRSSGT

Radius of gyration: 27.58 Å; Cα contacts (8 Å, |Δi|>4): 391; chains: 1; bounding box: 76×68×69 Å

Secondary structure (DSSP, 8-state):
---------------TTSHHHHHHHHH-TT--HHHHHHHTT-S-HHHHHHHHH-TT--HHHHHHHTT-SSHHHHHHHHH-TT--HHHHHHHTT-SSHHHHHHHHT-TT--HHHHHHHHT-S-HHHHHHHHT-SS--HHHHHHHHT-S-HHHHHHHHHH---HHHHHHHHT-S-HHHHHHHHT-TT--HHHHHHHTT-SSHHHHHHHHHHS---HHHHHHHHT-S-HHHHHHHHH-SSS-HHHHHHGGG-SSHHHHHHHHH--TT----------------